Protein AF-A0A6S7GSB2-F1 (afdb_monomer)

Radius of gyration: 36.16 Å; Cα contacts (8 Å, |Δi|>4): 47; chains: 1; bounding box: 68×77×96 Å

Secondary structure (DSSP, 8-state):
-------PPPP---HHHHHHHHHHHHHHHHHHHHHHHHHHHHHHHHHHHHHHHHHHHS--HHHHHHHHHHS-HHHHHHHHHHHHHHHS-TTT----HHHHHHHHHHHHH-HHHHHHHHHHS-PPPHHHHHHHHTTS---SS--HHHHHHHHHHHHH-TT----------PPPPP---

Foldseek 3Di:
DDDDDDDDDDDDQDPVNVVVVVVVVVVVVVVVVVVVVVVVVVVVVVVVVVVVCCVVVDDDPVRVVVVVVVDDPLVVLQVVLQVVPVVDDLVPRDHDVSLLVVLLVQCVVPVVSSVVVCVVGVHHDPVVNVVVVVVDDPDPDDDVVVVVVVVVVCVVPVPPPDDDDDDDDDDDDDDDD

InterPro domains:
  IPR021896 THAP9-like, helix-turn-helix domain [PF12017] (53-132)
  IPR048365 Transposable element P transposase-like, RNase H domain, N-terminal [PF21787] (138-176)

Solvent-accessible surface area (backbone atoms only — not comparable to full-atom values): 11109 Å² total; per-residue (Å²): 140,83,85,81,79,79,79,78,76,86,80,84,75,54,73,67,60,50,54,54,49,50,52,52,50,53,53,49,52,53,53,51,52,52,51,51,51,52,51,52,52,51,52,49,54,51,47,53,52,50,50,53,47,52,71,69,66,55,65,52,72,68,56,46,50,53,52,56,71,74,48,52,72,68,59,49,52,53,50,52,46,42,62,60,31,68,78,35,57,87,88,72,49,73,76,57,69,71,56,50,50,51,51,42,52,41,38,71,77,31,60,65,60,36,54,54,51,44,74,79,41,82,58,81,53,73,69,54,47,50,56,58,60,65,68,59,87,81,67,93,79,82,62,66,70,56,55,52,52,50,52,54,50,40,74,74,38,88,85,63,79,81,83,85,88,84,86,84,88,81,92,72,86,86,74,88,127

pLDDT: mean 85.21, std 11.68, range [40.88, 96.31]

Structure (mmCIF, N/CA/C/O backbone):
data_AF-A0A6S7GSB2-F1
#
_entry.id   AF-A0A6S7GSB2-F1
#
loop_
_atom_site.group_PDB
_atom_site.id
_atom_site.type_symbol
_atom_site.label_atom_id
_atom_site.label_alt_id
_atom_site.label_comp_id
_atom_site.label_asym_id
_atom_site.label_entity_id
_atom_site.label_seq_id
_atom_site.pdbx_PDB_ins_code
_atom_site.Cartn_x
_atom_site.Cartn_y
_atom_site.Cartn_z
_atom_site.occupancy
_atom_site.B_iso_or_equiv
_atom_site.auth_seq_id
_atom_site.auth_comp_id
_atom_site.auth_asym_id
_atom_site.auth_atom_id
_atom_site.pdbx_PDB_model_num
ATOM 1 N N . MET A 1 1 ? -24.938 53.146 55.714 1.00 41.56 1 MET A N 1
ATOM 2 C CA . MET A 1 1 ? -25.819 52.305 54.876 1.00 41.56 1 MET A CA 1
ATOM 3 C C . MET A 1 1 ? -25.506 50.841 55.196 1.00 41.56 1 MET A C 1
ATOM 5 O O . MET A 1 1 ? -24.565 50.299 54.638 1.00 41.56 1 MET A O 1
ATOM 9 N N . MET A 1 2 ? -26.180 50.240 56.187 1.00 40.88 2 MET A N 1
ATOM 10 C CA . MET A 1 2 ? -25.959 48.834 56.571 1.00 40.88 2 MET A CA 1
ATOM 11 C C . MET A 1 2 ? -27.053 47.954 55.959 1.00 40.88 2 MET A C 1
ATOM 13 O O . MET A 1 2 ? -28.220 48.078 56.321 1.00 40.88 2 MET A O 1
ATOM 17 N N . LEU A 1 3 ? -26.671 47.069 55.039 1.00 46.53 3 LEU A N 1
ATOM 18 C CA . LEU A 1 3 ? -27.533 46.006 54.523 1.00 46.53 3 LEU A CA 1
ATOM 19 C C . LEU A 1 3 ? -27.697 44.932 55.606 1.00 46.53 3 LEU A C 1
ATOM 21 O O . LEU A 1 3 ? -26.753 44.205 55.915 1.00 46.53 3 LEU A O 1
ATOM 25 N N . GLN A 1 4 ? -28.891 44.827 56.191 1.00 49.38 4 GLN A N 1
ATOM 26 C CA . GLN A 1 4 ? -29.223 43.719 57.082 1.00 49.38 4 GLN A CA 1
ATOM 27 C C . GLN A 1 4 ? -29.428 42.437 56.267 1.00 49.38 4 GLN A C 1
ATOM 29 O O . GLN A 1 4 ? -30.433 42.262 55.581 1.00 49.38 4 GLN A O 1
ATOM 34 N N . PHE A 1 5 ? -28.473 41.515 56.368 1.00 51.88 5 PHE A N 1
ATOM 35 C CA . PHE A 1 5 ? -28.631 40.139 55.907 1.00 51.88 5 PHE A CA 1
ATOM 36 C C . PHE A 1 5 ? -29.625 39.405 56.818 1.00 51.88 5 PHE A C 1
ATOM 38 O O . PHE A 1 5 ? -29.303 39.056 57.955 1.00 51.88 5 PHE A O 1
ATOM 45 N N . GLN A 1 6 ? -30.833 39.128 56.322 1.00 53.75 6 GLN A N 1
ATOM 46 C CA . GLN A 1 6 ? -31.749 38.216 57.004 1.00 53.75 6 GLN A CA 1
ATOM 47 C C . GLN A 1 6 ? -31.254 36.771 56.862 1.00 53.75 6 GLN A C 1
ATOM 49 O O . GLN A 1 6 ? -31.420 36.130 55.823 1.00 53.75 6 GLN A O 1
ATOM 54 N N . LYS A 1 7 ? -30.663 36.228 57.932 1.00 58.69 7 LYS A N 1
ATOM 55 C CA . LYS A 1 7 ? -30.451 34.782 58.075 1.00 58.69 7 LYS A CA 1
ATOM 56 C C . LYS A 1 7 ? -31.822 34.099 58.153 1.00 58.69 7 LYS A C 1
ATOM 58 O O . LYS A 1 7 ? -32.496 34.173 59.180 1.00 58.69 7 LYS A O 1
ATOM 63 N N . LYS A 1 8 ? -32.238 33.422 57.076 1.00 57.44 8 LYS A N 1
ATOM 64 C CA . LYS A 1 8 ? -33.378 32.492 57.115 1.00 57.44 8 LYS A CA 1
ATOM 65 C C . LYS A 1 8 ? -33.107 31.438 58.195 1.00 57.44 8 LYS A C 1
ATOM 67 O O . LYS A 1 8 ? -32.074 30.771 58.153 1.00 57.44 8 LYS A O 1
ATOM 72 N N . ARG A 1 9 ? -34.014 31.307 59.171 1.00 54.78 9 ARG A N 1
ATOM 73 C CA . ARG A 1 9 ? -33.943 30.246 60.190 1.00 54.78 9 ARG A CA 1
ATOM 74 C C . ARG A 1 9 ? -34.097 28.877 59.508 1.00 54.78 9 ARG A C 1
ATOM 76 O O . ARG A 1 9 ? -34.889 28.778 58.566 1.00 54.78 9 ARG A O 1
ATOM 83 N N . PRO A 1 10 ? -33.370 27.836 59.947 1.00 59.62 10 PRO A N 1
ATOM 84 C CA . PRO A 1 10 ? -33.526 26.497 59.388 1.00 59.62 10 PRO A CA 1
ATOM 85 C C . PRO A 1 10 ? -34.963 26.001 59.608 1.00 59.62 10 PRO A C 1
ATOM 87 O O . PRO A 1 10 ? -35.511 26.126 60.701 1.00 59.62 10 PRO A O 1
ATOM 90 N N . ARG A 1 11 ? -35.584 25.484 58.541 1.00 60.62 11 ARG A N 1
ATOM 91 C CA . ARG A 1 11 ? -36.944 24.930 58.561 1.00 60.62 11 ARG A CA 1
ATOM 92 C C . ARG A 1 11 ? -36.931 23.614 59.351 1.00 60.62 11 ARG A C 1
ATOM 94 O O . ARG A 1 11 ? -36.144 22.726 59.036 1.00 60.62 11 ARG A O 1
ATOM 101 N N . CYS A 1 12 ? -37.789 23.495 60.363 1.00 60.72 12 CYS A N 1
ATOM 102 C CA . CYS A 1 12 ? -37.990 22.262 61.124 1.00 60.72 12 CYS A CA 1
ATOM 103 C C . CYS A 1 12 ? -38.716 21.250 60.224 1.00 60.72 12 CYS A C 1
ATOM 105 O O . CYS A 1 12 ? -39.847 21.508 59.821 1.00 60.72 12 CYS A O 1
ATOM 107 N N . VAL A 1 13 ? -38.063 20.143 59.878 1.00 62.47 13 VAL A N 1
ATOM 108 C CA . VAL A 1 13 ? -38.647 19.060 59.067 1.00 62.47 13 VAL A CA 1
ATOM 109 C C . VAL A 1 13 ? -39.521 18.184 59.977 1.00 62.47 13 VAL A C 1
ATOM 111 O O . VAL A 1 13 ? -39.077 17.828 61.073 1.00 62.47 13 VAL A O 1
ATOM 114 N N . SER A 1 14 ? -40.751 17.854 59.565 1.00 68.69 14 SER A N 1
ATOM 115 C CA . SER A 1 14 ? -41.655 16.988 60.351 1.00 68.69 14 SER A CA 1
ATOM 116 C C . SER A 1 14 ? -41.098 15.552 60.471 1.00 68.69 14 SER A C 1
ATOM 118 O O . SER A 1 14 ? -40.161 15.183 59.760 1.00 68.69 14 SER A O 1
ATOM 120 N N . SER A 1 15 ? -41.587 14.719 61.408 1.00 71.44 15 SER A N 1
ATOM 121 C CA . SER A 1 15 ? -41.169 13.297 61.459 1.00 71.44 15 SER A CA 1
ATOM 122 C C . SER A 1 15 ? -41.490 12.575 60.152 1.00 71.44 15 SER A C 1
ATOM 124 O O . SER A 1 15 ? -40.622 11.895 59.617 1.00 71.44 15 SER A O 1
ATOM 126 N N . ASP A 1 16 ? -42.665 12.841 59.586 1.00 76.31 16 ASP A N 1
ATOM 127 C CA . ASP A 1 16 ? -43.153 12.172 58.380 1.00 76.31 16 ASP A CA 1
ATOM 128 C C . ASP A 1 16 ? -42.318 12.532 57.139 1.00 76.31 16 ASP A C 1
ATOM 130 O O . ASP A 1 16 ? -41.982 11.659 56.341 1.00 76.31 16 ASP A O 1
ATOM 134 N N . GLU A 1 17 ? -41.879 13.793 57.007 1.00 80.06 17 GLU A N 1
ATOM 135 C CA . GLU A 1 17 ? -40.962 14.213 55.932 1.00 80.06 17 GLU A CA 1
ATOM 136 C C . GLU A 1 17 ? -39.575 13.553 56.061 1.00 80.06 17 GLU A C 1
ATOM 138 O O . GLU A 1 17 ? -38.917 13.275 55.053 1.00 80.06 17 GLU A O 1
ATOM 143 N N . ARG A 1 18 ? -39.112 13.280 57.291 1.00 79.75 18 ARG A N 1
ATOM 144 C CA . ARG A 1 18 ? -37.846 12.563 57.529 1.00 79.75 18 ARG A CA 1
ATOM 145 C C . ARG A 1 18 ? -37.965 11.085 57.169 1.00 79.75 18 ARG A C 1
ATOM 147 O O . ARG A 1 18 ? -37.049 10.555 56.540 1.00 79.75 18 ARG A O 1
ATOM 154 N N . ASP A 1 19 ? -39.085 10.452 57.501 1.00 85.00 19 ASP A N 1
ATOM 155 C CA . ASP A 1 19 ? -39.347 9.047 57.180 1.00 85.00 19 ASP A CA 1
ATOM 156 C C . ASP A 1 19 ? -39.554 8.831 55.671 1.00 85.00 19 ASP A C 1
ATOM 158 O O . ASP A 1 19 ? -39.029 7.867 55.098 1.00 85.00 19 ASP A O 1
ATOM 162 N N . GLU A 1 20 ? -40.210 9.774 54.983 1.00 89.38 20 GLU A N 1
ATOM 163 C CA . GLU A 1 20 ? -40.341 9.775 53.520 1.00 89.38 20 GLU A CA 1
ATOM 164 C C . GLU A 1 20 ? -38.981 9.975 52.822 1.00 89.38 20 GLU A C 1
ATOM 166 O O . GLU A 1 20 ? -38.652 9.310 51.833 1.00 89.38 20 GLU A O 1
ATOM 171 N N . LEU A 1 21 ? -38.135 10.869 53.345 1.00 90.75 21 LEU A N 1
ATOM 172 C CA . LEU A 1 21 ? -36.784 11.061 52.822 1.00 90.75 21 LEU A CA 1
ATOM 173 C C . LEU A 1 21 ? -35.915 9.816 53.041 1.00 90.75 21 LEU A C 1
ATOM 175 O O . LEU A 1 21 ? -35.188 9.398 52.135 1.00 90.75 21 LEU A O 1
ATOM 179 N N . HIS A 1 22 ? -36.005 9.198 54.219 1.00 90.94 22 HIS A N 1
ATOM 180 C CA . HIS A 1 22 ? -35.259 7.991 54.555 1.00 90.94 22 HIS A CA 1
ATOM 181 C C . HIS A 1 22 ? -35.660 6.812 53.656 1.00 90.94 22 HIS A C 1
ATOM 183 O O . HIS A 1 22 ? -34.792 6.126 53.109 1.00 90.94 22 HIS A O 1
ATOM 189 N N . THR A 1 23 ? -36.957 6.628 53.396 1.00 91.81 23 THR A N 1
ATOM 190 C CA . THR A 1 23 ? -37.444 5.617 52.442 1.00 91.81 23 THR A CA 1
ATOM 191 C C . THR A 1 23 ? -36.975 5.893 51.011 1.00 91.81 23 THR A C 1
ATOM 193 O O . THR A 1 23 ? -36.494 4.969 50.347 1.00 91.81 23 THR A O 1
ATOM 196 N N . LYS A 1 24 ? -36.999 7.149 50.539 1.00 93.75 24 LYS A N 1
ATOM 197 C CA . LYS A 1 24 ? -36.438 7.527 49.222 1.00 93.75 24 LYS A CA 1
ATOM 198 C C . LYS A 1 24 ? -34.938 7.229 49.118 1.00 93.75 24 LYS A C 1
ATOM 200 O O . LYS A 1 24 ? -34.479 6.715 48.094 1.00 93.75 24 LYS A O 1
ATOM 205 N N . LEU A 1 25 ? -34.165 7.510 50.167 1.00 93.44 25 LEU A N 1
ATOM 206 C CA . LEU A 1 25 ? -32.730 7.208 50.216 1.00 93.44 25 LEU A CA 1
ATOM 207 C C . LEU A 1 25 ? -32.470 5.696 50.192 1.00 93.44 25 LEU A C 1
ATOM 209 O O . LEU A 1 25 ? -31.636 5.236 49.410 1.00 93.44 25 LEU A O 1
ATOM 213 N N . GLN A 1 26 ? -33.226 4.908 50.961 1.00 94.00 26 GLN A N 1
ATOM 214 C CA . GLN A 1 26 ? -33.128 3.446 50.946 1.00 94.00 26 GLN A CA 1
ATOM 215 C C . GLN A 1 26 ? -33.460 2.854 49.569 1.00 94.00 26 GLN A C 1
ATOM 217 O O . GLN A 1 26 ? -32.737 1.983 49.075 1.00 94.00 26 GLN A O 1
ATOM 222 N N . GLN A 1 27 ? -34.507 3.350 48.902 1.00 94.50 27 GLN A N 1
ATOM 223 C CA . GLN A 1 27 ? -34.842 2.951 47.531 1.00 94.50 27 GLN A CA 1
ATOM 224 C C . GLN A 1 27 ? -33.710 3.291 46.551 1.00 94.50 27 GLN A C 1
ATOM 226 O O . GLN A 1 27 ? -33.359 2.478 45.686 1.00 94.50 27 GLN A O 1
ATOM 231 N N . LYS A 1 28 ? -33.087 4.466 46.702 1.00 95.31 28 LYS A N 1
ATOM 232 C CA . LYS A 1 28 ? -31.967 4.891 45.857 1.00 95.31 28 LYS A CA 1
ATOM 233 C C . LYS A 1 28 ? -30.738 4.003 46.046 1.00 95.31 28 LYS A C 1
ATOM 235 O O . LYS A 1 28 ? -30.158 3.574 45.049 1.00 95.31 28 LYS A O 1
ATOM 240 N N . ILE A 1 29 ? -30.389 3.665 47.289 1.00 96.12 29 ILE A N 1
ATOM 241 C CA . ILE A 1 29 ? -29.290 2.741 47.612 1.00 96.12 29 ILE A CA 1
ATOM 242 C C . ILE A 1 29 ? -29.533 1.377 46.961 1.00 96.12 29 ILE A C 1
ATOM 244 O O . ILE A 1 29 ? -28.659 0.882 46.249 1.00 96.12 29 ILE A O 1
ATOM 248 N N . ARG A 1 30 ? -30.739 0.812 47.114 1.00 95.81 30 ARG A N 1
ATOM 249 C CA . ARG A 1 30 ? -31.111 -0.466 46.480 1.00 95.81 30 ARG A CA 1
ATOM 250 C C . ARG A 1 30 ? -30.951 -0.418 44.962 1.00 95.81 30 ARG A C 1
ATOM 252 O O . ARG A 1 30 ? -30.349 -1.311 44.368 1.00 95.81 30 ARG A O 1
ATOM 259 N N . THR A 1 31 ? -31.437 0.651 44.335 1.00 95.50 31 THR A N 1
ATOM 260 C CA . THR A 1 31 ? -31.357 0.832 42.879 1.00 95.50 31 THR A CA 1
ATOM 261 C C . THR A 1 31 ? -29.905 0.920 42.403 1.00 95.50 31 THR A C 1
ATOM 263 O O . THR A 1 31 ? -29.538 0.308 41.399 1.00 95.50 31 THR A O 1
ATOM 266 N N . LEU A 1 32 ? -29.055 1.660 43.121 1.00 94.25 32 LEU A N 1
ATOM 267 C CA . LEU A 1 32 ? -27.634 1.798 42.796 1.00 94.25 32 LEU A CA 1
ATOM 268 C C . LEU A 1 32 ? -26.872 0.481 42.981 1.00 94.25 32 LEU A C 1
ATOM 270 O O . LEU A 1 32 ? -26.114 0.098 42.094 1.00 94.25 32 LEU A O 1
ATOM 274 N N . GLN A 1 33 ? -27.121 -0.253 44.067 1.00 95.25 33 GLN A N 1
ATOM 275 C CA . GLN A 1 33 ? -26.534 -1.578 44.295 1.00 95.25 33 GLN A CA 1
ATOM 276 C C . GLN A 1 33 ? -26.936 -2.572 43.200 1.00 95.25 33 GLN A C 1
ATOM 278 O O . GLN A 1 33 ? -26.099 -3.322 42.697 1.00 95.25 33 GLN A O 1
ATOM 283 N N . GLN A 1 34 ? -28.202 -2.548 42.775 1.00 95.50 34 GLN A N 1
ATOM 284 C CA . GLN A 1 34 ? -28.679 -3.407 41.695 1.00 95.50 34 GLN A CA 1
ATOM 285 C C . GLN A 1 34 ? -28.026 -3.055 40.354 1.00 95.50 34 GLN A C 1
ATOM 287 O O . GLN A 1 34 ? -27.636 -3.959 39.613 1.00 95.50 34 GLN A O 1
ATOM 292 N N . LYS A 1 35 ? -27.856 -1.760 40.051 1.00 95.38 35 LYS A N 1
ATOM 293 C CA . LYS A 1 35 ? -27.101 -1.306 38.874 1.00 95.38 35 LYS A CA 1
ATOM 294 C C . LYS A 1 35 ? -25.654 -1.790 38.929 1.00 95.38 35 LYS A C 1
ATOM 296 O O . LYS A 1 35 ? -25.192 -2.377 37.959 1.00 95.38 35 LYS A O 1
ATOM 301 N N . LEU A 1 36 ? -24.982 -1.625 40.068 1.00 95.81 36 LEU A N 1
ATOM 302 C CA . LEU A 1 36 ? -23.602 -2.070 40.268 1.00 95.81 36 LEU A CA 1
ATOM 303 C C . LEU A 1 36 ? -23.476 -3.582 40.032 1.00 95.81 36 LEU A C 1
ATOM 305 O O . LEU A 1 36 ? -22.629 -4.013 39.253 1.00 95.81 36 LEU A O 1
ATOM 309 N N . ARG A 1 37 ? -24.375 -4.386 40.614 1.00 94.62 37 ARG A N 1
ATOM 310 C CA . ARG A 1 37 ? -24.400 -5.841 40.407 1.00 94.62 37 ARG A CA 1
ATOM 311 C C . ARG A 1 37 ? -24.567 -6.202 38.932 1.00 94.62 37 ARG A C 1
ATOM 313 O O . ARG A 1 37 ? -23.795 -7.007 38.430 1.00 94.62 37 ARG A O 1
ATOM 320 N N . ARG A 1 38 ? -25.531 -5.593 38.231 1.00 93.56 38 ARG A N 1
ATOM 321 C CA . ARG A 1 38 ? -25.765 -5.843 36.796 1.00 93.56 38 ARG A CA 1
ATOM 322 C C . ARG A 1 38 ? -24.542 -5.493 35.950 1.00 93.56 38 ARG A C 1
ATOM 324 O O . ARG A 1 38 ? -24.168 -6.276 35.081 1.00 93.56 38 ARG A O 1
ATOM 331 N N . THR A 1 39 ? -23.904 -4.356 36.226 1.00 91.25 39 THR A N 1
ATOM 332 C CA . THR A 1 39 ? -22.672 -3.948 35.541 1.00 91.25 39 THR A CA 1
ATOM 333 C C . THR A 1 39 ? -21.540 -4.937 35.803 1.00 91.25 39 THR A C 1
ATOM 335 O O . THR A 1 39 ? -20.881 -5.352 34.856 1.00 91.25 39 THR A O 1
ATOM 338 N N . LYS A 1 40 ? -21.356 -5.379 37.055 1.00 92.88 40 LYS A N 1
ATOM 339 C CA . LYS A 1 40 ? -20.338 -6.374 37.421 1.00 92.88 40 LYS A CA 1
ATOM 340 C C . LYS A 1 40 ? -20.570 -7.710 36.715 1.00 92.88 40 LYS A C 1
ATOM 342 O O . LYS A 1 40 ? -19.632 -8.273 36.169 1.00 92.88 40 LYS A O 1
ATOM 347 N N . THR A 1 41 ? -21.813 -8.193 36.666 1.00 91.50 41 THR A N 1
ATOM 348 C CA . THR A 1 41 ? -22.147 -9.423 35.936 1.00 91.50 41 THR A CA 1
ATOM 349 C C . THR A 1 41 ? -21.843 -9.277 34.450 1.00 91.50 41 THR A C 1
ATOM 351 O O . THR A 1 41 ? -21.169 -10.136 33.904 1.00 91.50 41 THR A O 1
ATOM 354 N N . LYS A 1 42 ? -22.254 -8.171 33.811 1.00 92.62 42 LYS A N 1
ATOM 355 C CA . LYS A 1 42 ? -21.955 -7.921 32.393 1.00 92.62 42 LYS A CA 1
ATOM 356 C C . LYS A 1 42 ? -20.451 -7.863 32.121 1.00 92.62 42 LYS A C 1
ATOM 358 O O . LYS A 1 42 ? -20.007 -8.409 31.119 1.00 92.62 42 LYS A O 1
ATOM 363 N N . MET A 1 43 ? -19.686 -7.215 32.999 1.00 89.69 43 MET A N 1
ATOM 364 C CA . MET A 1 43 ? -18.228 -7.148 32.896 1.00 89.69 43 MET A CA 1
ATOM 365 C C . MET A 1 43 ? -17.609 -8.547 32.945 1.00 89.69 43 MET A C 1
ATOM 367 O O . MET A 1 43 ? -16.802 -8.866 32.082 1.00 89.69 43 MET A O 1
ATOM 371 N N . ASN A 1 44 ? -18.042 -9.387 33.890 1.00 92.25 44 ASN A N 1
ATOM 372 C CA . ASN A 1 44 ? -17.583 -10.771 33.983 1.00 92.25 44 ASN A CA 1
ATOM 373 C C . ASN A 1 44 ? -17.955 -11.565 32.727 1.00 92.25 44 ASN A C 1
ATOM 375 O O . ASN A 1 44 ? -17.083 -12.161 32.125 1.00 92.25 44 ASN A O 1
ATOM 379 N N . THR A 1 45 ? -19.202 -11.483 32.251 1.00 94.88 45 THR A N 1
ATOM 380 C CA . THR A 1 45 ? -19.613 -12.198 31.032 1.00 94.88 45 THR A CA 1
ATOM 381 C C . THR A 1 45 ? -18.816 -11.754 29.805 1.00 94.88 45 THR A C 1
ATOM 383 O O . THR A 1 45 ? -18.452 -12.577 28.975 1.00 94.88 45 THR A O 1
ATOM 386 N N . MET A 1 46 ? -18.529 -10.454 29.668 1.00 90.81 46 MET A N 1
ATOM 387 C CA . MET A 1 46 ? -17.673 -9.965 28.583 1.00 90.81 46 MET A CA 1
ATOM 388 C C . MET A 1 46 ? -16.235 -10.462 28.739 1.00 90.81 46 MET A C 1
ATOM 390 O O . MET A 1 46 ? -15.617 -10.806 27.739 1.00 90.81 46 MET A O 1
ATOM 394 N N . HIS A 1 47 ? -15.721 -10.530 29.967 1.00 92.38 47 HIS A N 1
ATOM 395 C CA . HIS A 1 47 ? -14.406 -11.094 30.248 1.00 92.38 47 HIS A CA 1
ATOM 396 C C . HIS A 1 47 ? -14.341 -12.586 29.892 1.00 92.38 47 HIS A C 1
ATOM 398 O O . HIS A 1 47 ? -13.433 -12.979 29.173 1.00 92.38 47 HIS A O 1
ATOM 404 N N . ASP A 1 48 ? -15.349 -13.374 30.276 1.00 89.69 48 ASP A N 1
ATOM 405 C CA . ASP A 1 48 ? -15.447 -14.806 29.968 1.00 89.69 48 ASP A CA 1
ATOM 406 C C . ASP A 1 48 ? -15.500 -15.052 28.450 1.00 89.69 48 ASP A C 1
ATOM 408 O O . ASP A 1 48 ? -14.863 -15.966 27.931 1.00 89.69 48 ASP A O 1
ATOM 412 N N . VAL A 1 49 ? -16.233 -14.208 27.710 1.00 85.19 49 VAL A N 1
ATOM 413 C CA . VAL A 1 49 ? -16.290 -14.276 26.241 1.00 85.19 49 VAL A CA 1
ATOM 414 C C . VAL A 1 49 ? -14.943 -13.920 25.615 1.00 85.19 49 VAL A C 1
ATOM 416 O O . VAL A 1 49 ? -14.520 -14.597 24.683 1.00 85.19 49 VAL A O 1
ATOM 419 N N . ILE A 1 50 ? -14.263 -12.879 26.107 1.00 84.00 50 ILE A N 1
ATOM 420 C CA . ILE A 1 50 ? -12.927 -12.504 25.621 1.00 84.00 50 ILE A CA 1
ATOM 421 C C . ILE A 1 50 ? -11.939 -13.642 25.881 1.00 84.00 50 ILE A C 1
ATOM 423 O O . ILE A 1 50 ? -11.256 -14.053 24.952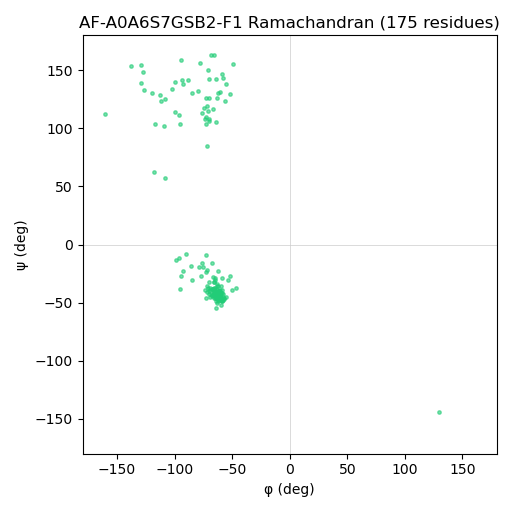 1.00 84.00 50 ILE A O 1
ATOM 427 N N . GLN A 1 51 ? -11.932 -14.202 27.091 1.00 86.38 51 GLN A N 1
ATOM 428 C CA . GLN A 1 51 ? -11.064 -15.315 27.459 1.00 86.38 51 GLN A CA 1
ATOM 429 C C . GLN A 1 51 ? -11.321 -16.545 26.578 1.00 86.38 51 GLN A C 1
ATOM 431 O O . GLN A 1 51 ? -10.383 -17.123 26.037 1.00 86.38 51 GLN A O 1
ATOM 436 N N . PHE A 1 52 ? -12.586 -16.912 26.359 1.00 82.75 52 PHE A N 1
ATOM 437 C CA . PHE A 1 52 ? -12.940 -18.021 25.472 1.00 82.75 52 PHE A CA 1
ATOM 438 C C . PHE A 1 52 ? -12.450 -17.798 24.034 1.00 82.75 52 PHE A C 1
ATOM 440 O O . PHE A 1 52 ? -11.970 -18.727 23.385 1.00 82.75 52 PHE A O 1
ATOM 447 N N . LEU A 1 53 ? -12.579 -16.572 23.518 1.00 77.88 53 LEU A N 1
ATOM 448 C CA . LEU A 1 53 ? -12.098 -16.229 22.182 1.00 77.88 53 LEU A CA 1
ATOM 449 C C . LEU A 1 53 ? -10.571 -16.256 22.113 1.00 77.88 53 LEU A C 1
ATOM 451 O O . LEU A 1 53 ? -10.041 -16.794 21.149 1.00 77.88 53 LEU A O 1
ATOM 455 N N . GLU A 1 54 ? -9.869 -15.735 23.119 1.00 74.38 54 GLU A N 1
ATOM 456 C CA . GLU A 1 54 ? -8.406 -15.803 23.208 1.00 74.38 54 GLU A CA 1
ATOM 457 C C . GLU A 1 54 ? -7.924 -17.261 23.235 1.00 74.38 54 GLU A C 1
ATOM 459 O O . GLU A 1 54 ? -7.063 -17.637 22.448 1.00 74.38 54 GLU A O 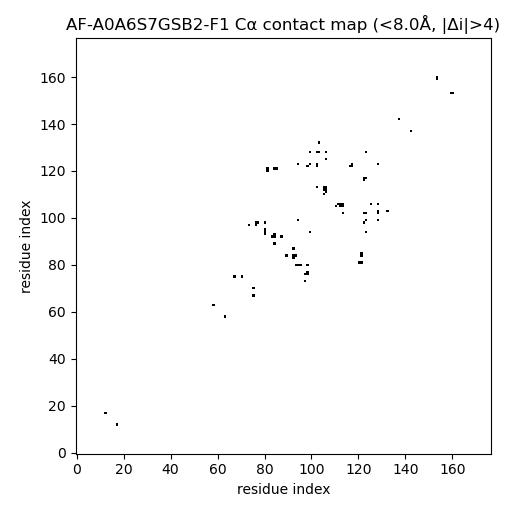1
ATOM 464 N N . GLU A 1 55 ? -8.544 -18.126 24.037 1.00 77.56 55 GLU A N 1
ATOM 465 C CA . GLU A 1 55 ? -8.200 -19.553 24.104 1.00 77.56 55 GLU A CA 1
ATOM 466 C C . GLU A 1 55 ? -8.476 -20.311 22.791 1.00 77.56 55 GLU A C 1
ATOM 468 O O . GLU A 1 55 ? -7.794 -21.289 22.486 1.00 77.56 55 GLU A O 1
ATOM 473 N N . LYS A 1 56 ? -9.478 -19.888 22.006 1.00 72.88 56 LYS A N 1
ATOM 474 C CA . LYS A 1 56 ? -9.891 -20.563 20.761 1.00 72.88 56 LYS A CA 1
ATOM 475 C C . LYS A 1 56 ? -9.263 -20.002 19.484 1.00 72.88 56 LYS A C 1
ATOM 477 O O . LYS A 1 56 ? -9.177 -20.743 18.508 1.00 72.88 56 LYS A O 1
ATOM 482 N N . LEU A 1 57 ? -8.883 -18.724 19.454 1.00 66.12 57 LEU A N 1
ATOM 483 C CA . LEU A 1 57 ? -8.290 -18.062 18.282 1.00 66.12 57 LEU A CA 1
ATOM 484 C C . LEU A 1 57 ? -6.764 -17.968 18.327 1.00 66.12 57 LEU A C 1
ATOM 486 O O . LEU A 1 57 ? -6.163 -17.644 17.301 1.00 66.12 57 LEU A O 1
ATOM 490 N N . VAL A 1 58 ? -6.124 -18.222 19.470 1.00 65.44 58 VAL A N 1
ATOM 491 C CA . VAL A 1 58 ? -4.663 -18.304 19.517 1.00 65.44 58 VAL A CA 1
ATOM 492 C C . VAL A 1 58 ? -4.238 -19.573 18.785 1.00 65.44 58 VAL A C 1
ATOM 494 O O . VAL A 1 58 ? -4.399 -20.685 19.282 1.00 65.44 58 VAL A O 1
ATOM 497 N N . LEU A 1 59 ? -3.686 -19.390 17.583 1.00 64.38 59 LEU A N 1
ATOM 498 C CA . LEU A 1 59 ? -2.892 -20.420 16.923 1.00 64.38 59 LEU A CA 1
ATOM 499 C C . LEU A 1 59 ? -1.821 -20.877 17.911 1.00 64.38 59 LEU A C 1
ATOM 501 O O . LEU A 1 59 ? -1.116 -20.049 18.496 1.00 64.38 59 LEU A O 1
ATOM 505 N N . ASN A 1 60 ? -1.695 -22.188 18.103 1.00 68.50 60 ASN A N 1
ATOM 506 C CA . ASN A 1 60 ? -0.623 -22.735 18.926 1.00 68.50 60 ASN A CA 1
ATOM 507 C C . ASN A 1 60 ? 0.715 -22.216 18.352 1.00 68.50 60 ASN A C 1
ATOM 509 O O . ASN A 1 60 ? 0.847 -22.197 17.126 1.00 68.50 60 ASN A O 1
ATOM 513 N N . PRO A 1 61 ? 1.718 -21.798 19.151 1.00 67.44 61 PRO A N 1
ATOM 514 C CA . PRO A 1 61 ? 2.974 -21.250 18.624 1.00 67.44 61 PRO A CA 1
ATOM 515 C C . PRO A 1 61 ? 3.584 -22.076 17.478 1.00 67.44 61 PRO A C 1
ATOM 517 O O . PRO A 1 61 ? 4.022 -21.526 16.471 1.00 67.44 61 PRO A O 1
ATOM 520 N N . LYS A 1 62 ? 3.484 -23.407 17.566 1.00 71.12 62 LYS A N 1
ATOM 521 C CA . LYS A 1 62 ? 3.923 -24.342 16.517 1.00 71.12 62 LYS A CA 1
ATOM 522 C C . LYS A 1 62 ? 3.110 -24.251 15.220 1.00 71.12 62 LYS A C 1
ATOM 524 O O . LYS A 1 62 ? 3.671 -24.365 14.138 1.00 71.12 62 LYS A O 1
ATOM 529 N N . GLU A 1 63 ? 1.800 -24.050 15.315 1.00 70.69 63 GLU A N 1
ATOM 530 C CA . GLU A 1 63 ? 0.909 -23.870 14.162 1.00 70.69 63 GLU A CA 1
ATOM 531 C C . GLU A 1 63 ? 1.145 -22.512 13.499 1.00 70.69 63 GLU A C 1
ATOM 533 O O . GLU A 1 63 ? 1.142 -22.421 12.273 1.00 70.69 63 GLU A O 1
ATOM 538 N N . SER A 1 64 ? 1.418 -21.468 14.292 1.00 71.62 64 SER A N 1
ATOM 539 C CA . SER A 1 64 ? 1.801 -20.161 13.751 1.00 71.62 64 SER A CA 1
ATOM 540 C C . SER A 1 64 ? 3.147 -20.205 13.030 1.00 71.62 64 SER A C 1
ATOM 542 O O . SER A 1 64 ? 3.277 -19.633 11.954 1.00 71.62 64 SER A O 1
ATOM 544 N N . GLU A 1 65 ? 4.127 -20.935 13.560 1.00 75.88 65 GLU A N 1
ATOM 545 C CA . GLU A 1 65 ? 5.440 -21.097 12.932 1.00 75.88 65 GLU A CA 1
ATOM 546 C C . GLU A 1 65 ? 5.354 -21.941 11.650 1.00 75.88 65 GLU A C 1
ATOM 548 O O . GLU A 1 65 ? 5.936 -21.587 10.623 1.00 75.88 65 GLU A O 1
ATOM 553 N N . ALA A 1 66 ? 4.530 -22.995 11.655 1.00 77.00 66 ALA A N 1
ATOM 554 C CA . ALA A 1 66 ? 4.211 -23.757 10.451 1.00 77.00 66 ALA A CA 1
ATOM 555 C C . ALA A 1 66 ? 3.545 -22.873 9.380 1.00 77.00 66 ALA A C 1
ATOM 557 O O . ALA A 1 66 ? 3.955 -22.898 8.226 1.00 77.00 66 ALA A O 1
ATOM 558 N N . LEU A 1 67 ? 2.584 -22.022 9.749 1.00 78.94 67 LEU A N 1
ATOM 559 C CA . LEU A 1 67 ? 1.970 -21.071 8.816 1.00 78.94 67 LEU A CA 1
ATOM 560 C C . LEU A 1 67 ? 2.979 -20.059 8.265 1.00 78.94 67 LEU A C 1
ATOM 562 O O . LEU A 1 67 ? 3.043 -19.853 7.056 1.00 78.94 67 LEU A O 1
ATOM 566 N N . LEU A 1 68 ? 3.800 -19.455 9.123 1.00 78.19 68 LEU A N 1
ATOM 567 C CA . LEU A 1 68 ? 4.804 -18.481 8.694 1.00 78.19 68 LEU A CA 1
ATOM 568 C C . LEU A 1 68 ? 5.850 -19.106 7.764 1.00 78.19 68 LEU A C 1
ATOM 570 O O . LEU A 1 68 ? 6.257 -18.459 6.806 1.00 78.19 68 LEU A O 1
ATOM 574 N N . SER A 1 69 ? 6.230 -20.367 7.993 1.00 81.75 69 SER A N 1
ATOM 575 C CA . SER A 1 69 ? 7.164 -21.091 7.116 1.00 81.75 69 SER A CA 1
ATOM 576 C C . SER A 1 69 ? 6.570 -21.483 5.758 1.00 81.75 69 SER A C 1
ATOM 578 O O . SER A 1 69 ? 7.323 -21.681 4.808 1.00 81.75 69 SER A O 1
ATOM 580 N N . THR A 1 70 ? 5.239 -21.559 5.629 1.00 86.19 70 THR A N 1
ATOM 581 C CA . THR A 1 70 ? 4.578 -21.788 4.328 1.00 86.19 70 THR A CA 1
ATOM 582 C C . THR A 1 70 ? 4.495 -20.537 3.457 1.00 86.19 70 THR A C 1
ATOM 584 O O . THR A 1 70 ? 4.284 -20.647 2.250 1.00 86.19 70 THR A O 1
ATOM 587 N N . LEU A 1 71 ? 4.628 -19.353 4.055 1.00 85.88 71 LEU A N 1
ATOM 588 C CA . LEU A 1 71 ? 4.474 -18.084 3.362 1.00 85.88 71 LEU A CA 1
ATOM 589 C C . LEU A 1 71 ? 5.821 -17.574 2.860 1.00 85.88 71 LEU A C 1
ATOM 591 O O . LEU A 1 71 ? 6.828 -17.584 3.564 1.00 85.88 71 LEU A O 1
ATOM 595 N N . ASN A 1 72 ? 5.821 -17.044 1.642 1.00 86.19 72 ASN A N 1
ATOM 596 C CA . ASN A 1 72 ? 7.023 -16.448 1.072 1.00 86.19 72 ASN A CA 1
ATOM 597 C C . ASN A 1 72 ? 7.253 -15.047 1.665 1.00 86.19 72 ASN A C 1
ATOM 599 O O . ASN A 1 72 ? 6.303 -14.358 2.044 1.00 86.19 72 ASN A O 1
ATOM 603 N N . ASN A 1 73 ? 8.503 -14.571 1.654 1.00 85.88 73 ASN A N 1
ATOM 604 C CA . ASN A 1 73 ? 8.884 -13.267 2.222 1.00 85.88 73 ASN A CA 1
ATOM 605 C C . ASN A 1 73 ? 8.007 -12.102 1.742 1.00 85.88 73 ASN A C 1
ATOM 607 O O . ASN A 1 73 ? 7.636 -11.240 2.532 1.00 85.88 73 ASN A O 1
ATOM 611 N N . THR A 1 74 ? 7.625 -12.085 0.463 1.00 84.94 74 THR A N 1
ATOM 612 C CA . THR A 1 74 ? 6.741 -11.047 -0.081 1.00 84.94 74 THR A CA 1
ATOM 613 C C . THR A 1 74 ? 5.372 -11.068 0.591 1.00 84.94 74 THR A C 1
ATOM 615 O O . THR A 1 74 ? 4.902 -10.038 1.061 1.00 84.94 74 THR A O 1
ATOM 618 N N . GLN A 1 75 ? 4.749 -12.241 0.706 1.00 88.12 75 GLN A N 1
ATOM 619 C CA . GLN A 1 75 ? 3.450 -12.414 1.359 1.00 88.12 75 GLN A CA 1
ATOM 620 C C . GLN A 1 75 ? 3.512 -11.984 2.828 1.00 88.12 75 GLN A C 1
ATOM 622 O O . GLN A 1 75 ? 2.617 -11.283 3.298 1.00 88.12 75 GLN A O 1
ATOM 627 N N . LEU A 1 76 ? 4.600 -12.324 3.526 1.00 88.00 76 LEU A N 1
ATOM 628 C CA . LEU A 1 76 ? 4.842 -11.884 4.899 1.00 88.00 76 LEU A CA 1
ATOM 629 C C . LEU A 1 76 ? 4.920 -10.355 5.005 1.00 88.00 76 LEU A C 1
ATOM 631 O O . LEU A 1 76 ? 4.252 -9.772 5.856 1.00 88.00 76 LEU A O 1
ATOM 635 N N . ILE A 1 77 ? 5.650 -9.686 4.105 1.00 88.75 77 ILE A N 1
ATOM 636 C CA . ILE A 1 77 ? 5.727 -8.215 4.063 1.00 88.75 77 ILE A CA 1
ATOM 637 C C . ILE A 1 77 ? 4.333 -7.597 3.896 1.00 88.75 77 ILE A C 1
ATOM 639 O O . ILE A 1 77 ? 4.006 -6.632 4.591 1.00 88.75 77 ILE A O 1
ATOM 643 N N . PHE A 1 78 ? 3.484 -8.156 3.026 1.00 89.81 78 PHE A N 1
ATOM 644 C CA . PHE A 1 78 ? 2.100 -7.695 2.872 1.00 89.81 78 PHE A CA 1
ATOM 645 C C . PHE A 1 78 ? 1.284 -7.861 4.154 1.00 89.81 78 PHE A C 1
ATOM 647 O O . PHE A 1 78 ? 0.574 -6.931 4.540 1.00 89.81 78 PHE A O 1
ATOM 654 N N . LEU A 1 79 ? 1.398 -9.006 4.827 1.00 88.69 79 LEU A N 1
ATOM 655 C CA . LEU A 1 79 ? 0.670 -9.278 6.066 1.00 88.69 79 LEU A CA 1
ATOM 656 C C . LEU A 1 79 ? 1.106 -8.357 7.207 1.00 88.69 79 LEU A C 1
ATOM 658 O O . LEU A 1 79 ? 0.248 -7.771 7.868 1.00 88.69 79 LEU A O 1
ATOM 662 N N . TYR A 1 80 ? 2.412 -8.163 7.403 1.00 88.62 80 TYR A N 1
ATOM 663 C CA . TYR A 1 80 ? 2.919 -7.245 8.423 1.00 88.62 80 TYR A CA 1
ATOM 664 C C . TYR A 1 80 ? 2.482 -5.802 8.145 1.00 88.62 80 TYR A C 1
ATOM 666 O O . TYR A 1 80 ? 1.923 -5.144 9.022 1.00 88.62 80 TYR A O 1
ATOM 674 N N . ASN A 1 81 ? 2.602 -5.337 6.895 1.00 89.69 81 ASN A N 1
ATOM 675 C CA . ASN A 1 81 ? 2.106 -4.012 6.513 1.00 89.69 81 ASN A CA 1
ATOM 676 C C . ASN A 1 81 ? 0.596 -3.866 6.757 1.00 89.69 81 ASN A C 1
ATOM 678 O O . ASN A 1 81 ? 0.140 -2.797 7.169 1.00 89.69 81 ASN A O 1
ATOM 682 N N . PHE A 1 82 ? -0.189 -4.911 6.494 1.00 89.44 82 PHE A N 1
ATOM 683 C CA . PHE A 1 82 ? -1.628 -4.926 6.744 1.00 89.44 82 PHE A CA 1
ATOM 684 C C . PHE A 1 82 ? -1.926 -4.784 8.241 1.00 89.44 82 PHE A C 1
ATOM 686 O O . PHE A 1 82 ? -2.691 -3.902 8.642 1.00 89.44 82 PHE A O 1
ATOM 693 N N . GLN A 1 83 ? -1.268 -5.601 9.064 1.00 87.19 83 GLN A N 1
ATOM 694 C CA . GLN A 1 83 ? -1.417 -5.620 10.516 1.00 87.19 83 GLN A CA 1
ATOM 695 C C . GLN A 1 83 ? -1.099 -4.260 11.155 1.00 87.19 83 GLN A C 1
ATOM 697 O O . GLN A 1 83 ? -1.878 -3.772 11.982 1.00 87.19 83 GLN A O 1
ATOM 702 N N . ASP A 1 84 ? -0.002 -3.625 10.744 1.00 88.44 84 ASP A N 1
ATOM 703 C CA . ASP A 1 84 ? 0.457 -2.357 11.319 1.00 88.44 84 ASP A CA 1
ATOM 704 C C . ASP A 1 84 ? -0.414 -1.169 10.886 1.00 88.44 84 ASP A C 1
ATOM 706 O O . ASP A 1 84 ? -0.752 -0.277 11.677 1.00 88.44 84 ASP A O 1
ATOM 710 N N . ASN A 1 85 ? -0.835 -1.155 9.618 1.00 90.19 85 ASN A N 1
ATOM 711 C CA . ASN A 1 85 ? -1.567 -0.027 9.051 1.00 90.19 85 ASN A CA 1
ATOM 712 C C . ASN A 1 85 ? -3.081 -0.076 9.295 1.00 90.19 85 ASN A C 1
ATOM 714 O O . ASN A 1 85 ? -3.730 0.972 9.202 1.00 90.19 85 ASN A O 1
ATOM 718 N N . ILE A 1 86 ? -3.654 -1.238 9.632 1.00 88.00 86 ILE A N 1
ATOM 719 C CA . ILE A 1 86 ? -5.059 -1.330 10.069 1.00 88.00 86 ILE A CA 1
ATOM 720 C C . ILE A 1 86 ? -5.284 -0.559 11.361 1.00 88.00 86 ILE A C 1
ATOM 722 O O . ILE A 1 86 ? -6.266 0.173 11.477 1.00 88.00 86 ILE A O 1
ATOM 726 N N . LYS A 1 87 ? -4.379 -0.722 12.329 1.00 85.12 87 LYS A N 1
ATOM 727 C CA . LYS A 1 87 ? -4.504 -0.111 13.660 1.00 85.12 87 LYS A CA 1
ATOM 728 C C . LYS A 1 87 ? -4.197 1.388 13.635 1.00 85.12 87 LYS A C 1
ATOM 730 O O . LYS A 1 87 ? -4.591 2.120 14.539 1.00 85.12 87 LYS A O 1
ATOM 735 N N . SER A 1 88 ? -3.503 1.839 12.593 1.00 87.44 88 SER A N 1
ATOM 736 C CA . SER A 1 88 ? -3.000 3.202 12.456 1.00 87.44 88 SER A CA 1
ATOM 737 C C . SER A 1 88 ? -3.960 4.108 11.680 1.00 87.44 88 SER A C 1
ATOM 739 O O . SER A 1 88 ? -4.532 3.731 10.650 1.00 87.44 88 SER A O 1
ATOM 741 N N . ALA A 1 89 ? -4.074 5.362 12.128 1.00 87.44 89 ALA A N 1
ATOM 742 C CA . ALA A 1 89 ? -4.799 6.400 11.399 1.00 87.44 89 ALA A CA 1
ATOM 743 C C . ALA A 1 89 ? -4.202 6.607 9.989 1.00 87.44 89 ALA A C 1
ATOM 745 O O . ALA A 1 89 ? -2.981 6.517 9.836 1.00 87.44 89 ALA A O 1
ATOM 746 N N . PRO A 1 90 ? -5.003 6.952 8.957 1.00 83.94 90 PRO A N 1
ATOM 747 C CA . PRO A 1 90 ? -4.522 7.053 7.574 1.00 83.94 90 PRO A CA 1
ATOM 748 C C . PRO A 1 90 ? -3.303 7.964 7.358 1.00 83.94 90 PRO A C 1
ATOM 750 O O . PRO A 1 90 ? -2.505 7.695 6.464 1.00 83.94 90 PRO A O 1
ATOM 753 N N . SER A 1 91 ? -3.148 9.019 8.163 1.00 84.69 91 SER A N 1
ATOM 754 C CA . SER A 1 91 ? -2.012 9.953 8.119 1.00 84.69 91 SER A CA 1
ATOM 755 C C . SER A 1 91 ? -0.729 9.403 8.754 1.00 84.69 91 SER A C 1
ATOM 757 O O . SER A 1 91 ? 0.371 9.803 8.372 1.00 84.69 91 SER A O 1
ATOM 759 N N . ALA A 1 92 ? -0.858 8.483 9.711 1.00 88.31 92 ALA A N 1
ATOM 760 C CA . ALA A 1 92 ? 0.255 7.886 10.443 1.00 88.31 92 ALA A CA 1
ATOM 761 C C . ALA A 1 92 ? 0.794 6.611 9.778 1.00 88.31 92 ALA A C 1
ATOM 763 O O . ALA A 1 92 ? 1.837 6.109 10.185 1.00 88.31 92 ALA A O 1
ATOM 764 N N . ARG A 1 93 ? 0.110 6.104 8.745 1.00 91.06 93 ARG A N 1
ATOM 765 C CA . ARG A 1 93 ? 0.507 4.885 8.033 1.00 91.06 93 ARG A CA 1
ATOM 766 C C . ARG A 1 93 ? 1.912 4.995 7.445 1.00 91.06 93 ARG A C 1
ATOM 768 O O . ARG A 1 93 ? 2.336 6.057 6.968 1.00 91.06 93 ARG A O 1
ATOM 775 N N . ARG A 1 94 ? 2.630 3.877 7.483 1.00 90.44 94 ARG A N 1
ATOM 776 C CA . ARG A 1 94 ? 3.983 3.717 6.947 1.00 90.44 94 ARG A CA 1
ATOM 777 C C . ARG A 1 94 ? 3.992 2.487 6.055 1.00 90.44 94 ARG A C 1
ATOM 779 O O . ARG A 1 94 ? 3.348 1.493 6.363 1.00 90.44 94 ARG A O 1
ATOM 786 N N . TYR A 1 95 ? 4.682 2.600 4.930 1.00 91.50 95 TYR A N 1
ATOM 787 C CA . TYR A 1 95 ? 4.725 1.562 3.908 1.00 91.50 95 TYR A CA 1
ATOM 788 C C . TYR A 1 95 ? 6.183 1.235 3.622 1.00 91.50 95 TYR A C 1
ATOM 790 O O . TYR A 1 95 ? 6.980 2.164 3.443 1.00 91.50 95 TYR A O 1
ATOM 798 N N . SER A 1 96 ? 6.509 -0.057 3.587 1.00 92.00 96 SER A N 1
ATOM 799 C CA . SER A 1 96 ? 7.807 -0.535 3.108 1.00 92.00 96 SER A CA 1
ATOM 800 C C . SER A 1 96 ? 7.947 -0.298 1.602 1.00 92.00 96 SER A C 1
ATOM 802 O O . SER A 1 96 ? 6.955 -0.035 0.913 1.00 92.00 96 SER A O 1
ATOM 804 N N . ASP A 1 97 ? 9.172 -0.348 1.086 1.00 91.25 97 ASP A N 1
ATOM 805 C CA . ASP A 1 97 ? 9.433 -0.032 -0.320 1.00 91.25 97 ASP A CA 1
ATOM 806 C C . ASP A 1 97 ? 8.786 -1.046 -1.271 1.00 91.25 97 ASP A C 1
ATOM 808 O O . ASP A 1 97 ? 8.243 -0.643 -2.297 1.00 91.25 97 ASP A O 1
ATOM 812 N N . GLU A 1 98 ? 8.671 -2.313 -0.870 1.00 92.50 98 GLU A N 1
ATOM 813 C CA . GLU A 1 98 ? 7.981 -3.354 -1.640 1.00 92.50 98 GLU A CA 1
ATOM 814 C C . GLU A 1 98 ? 6.488 -3.037 -1.812 1.00 92.50 98 GLU A C 1
ATOM 816 O O . GLU A 1 98 ? 5.906 -3.241 -2.878 1.00 92.50 98 GLU A O 1
ATOM 821 N N . ILE A 1 99 ? 5.847 -2.479 -0.776 1.00 92.81 99 ILE A N 1
ATOM 822 C CA . ILE A 1 99 ? 4.443 -2.056 -0.858 1.00 92.81 99 ILE A CA 1
ATOM 823 C C . ILE A 1 99 ? 4.296 -0.809 -1.720 1.00 92.81 99 ILE A C 1
ATOM 825 O O . ILE A 1 99 ? 3.294 -0.672 -2.426 1.00 92.81 99 ILE A O 1
ATOM 829 N N . LYS A 1 100 ? 5.262 0.115 -1.668 1.00 92.88 100 LYS A N 1
ATOM 830 C CA . LYS A 1 100 ? 5.250 1.299 -2.535 1.00 92.88 100 LYS A CA 1
ATOM 831 C C . LYS A 1 100 ? 5.379 0.892 -3.996 1.00 92.88 100 LYS A C 1
ATOM 833 O O . LYS A 1 100 ? 4.601 1.384 -4.808 1.00 92.88 100 LYS A O 1
ATOM 838 N N . GLU A 1 101 ? 6.303 -0.012 -4.305 1.00 92.81 101 GLU A N 1
ATOM 839 C CA . GLU A 1 101 ? 6.503 -0.553 -5.646 1.00 92.81 101 GLU A CA 1
ATOM 840 C C . GLU A 1 101 ? 5.230 -1.246 -6.137 1.00 92.81 101 GLU A C 1
ATOM 842 O O . GLU A 1 101 ? 4.666 -0.837 -7.149 1.00 92.81 101 GLU A O 1
ATOM 847 N N . PHE A 1 102 ? 4.671 -2.174 -5.353 1.00 93.94 102 PHE A N 1
ATOM 848 C CA . PHE A 1 102 ? 3.400 -2.820 -5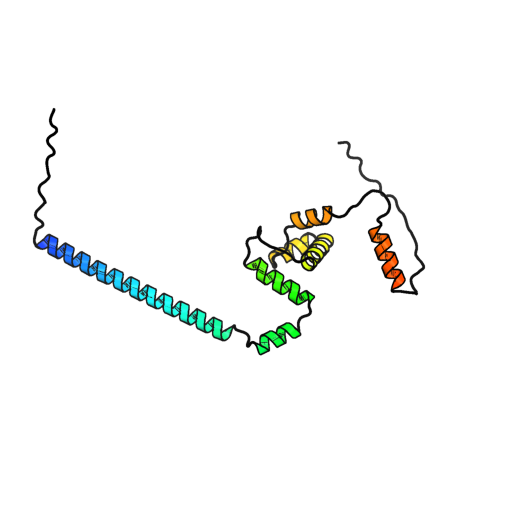.685 1.00 93.94 102 PHE A CA 1
ATOM 849 C C . PHE A 1 102 ? 2.262 -1.816 -5.921 1.00 93.94 102 PHE A C 1
ATOM 851 O O . PHE A 1 102 ? 1.500 -1.940 -6.882 1.00 93.94 102 PHE A O 1
ATOM 858 N N . ALA A 1 103 ? 2.136 -0.808 -5.054 1.00 94.38 103 ALA A N 1
ATOM 859 C CA . ALA A 1 103 ? 1.108 0.216 -5.172 1.00 94.38 103 ALA A CA 1
ATOM 860 C C . ALA A 1 103 ? 1.271 1.049 -6.452 1.00 94.38 103 ALA A C 1
ATOM 862 O O . ALA A 1 103 ? 0.273 1.346 -7.112 1.00 94.38 103 ALA A O 1
ATOM 863 N N . LEU A 1 104 ? 2.507 1.412 -6.810 1.00 93.94 104 LEU A N 1
ATOM 864 C CA . LEU A 1 104 ? 2.827 2.124 -8.047 1.00 93.94 104 LEU A CA 1
ATOM 865 C C . LEU A 1 104 ? 2.496 1.274 -9.272 1.00 93.94 104 LEU A C 1
ATOM 867 O O . LEU A 1 104 ? 1.780 1.743 -10.154 1.00 93.94 104 LEU A O 1
ATOM 871 N N . THR A 1 105 ? 2.936 0.018 -9.291 1.00 94.62 105 THR A N 1
ATOM 872 C CA . THR A 1 105 ? 2.684 -0.926 -10.383 1.00 94.62 105 THR A CA 1
ATOM 873 C C . THR A 1 105 ? 1.190 -1.158 -10.589 1.00 94.62 105 THR A C 1
ATOM 875 O O . THR A 1 105 ? 0.688 -1.043 -11.706 1.00 94.62 105 THR A O 1
ATOM 878 N N . LEU A 1 106 ? 0.438 -1.421 -9.516 1.00 95.50 106 LEU A N 1
ATOM 879 C CA . LEU A 1 106 ? -1.006 -1.638 -9.604 1.00 95.50 106 LEU A CA 1
ATOM 880 C C . LEU A 1 106 ? -1.747 -0.379 -10.078 1.00 95.50 106 LEU A C 1
ATOM 882 O O . LEU A 1 106 ? -2.666 -0.473 -10.891 1.00 95.50 106 LEU A O 1
ATOM 886 N N . TYR A 1 107 ? -1.348 0.798 -9.585 1.00 95.50 107 TYR A N 1
ATOM 887 C CA . TYR A 1 107 ? -1.930 2.071 -10.009 1.00 95.50 107 TYR A CA 1
ATOM 888 C C . TYR A 1 107 ? -1.641 2.376 -11.485 1.00 95.50 107 TYR A C 1
ATOM 890 O O . TYR A 1 107 ? -2.535 2.857 -12.182 1.00 95.50 107 TYR A O 1
ATOM 898 N N . PHE A 1 108 ? -0.429 2.064 -11.954 1.00 93.12 108 PHE A N 1
ATOM 899 C CA . PHE A 1 108 ? -0.018 2.194 -13.351 1.00 93.12 108 PHE A CA 1
ATOM 900 C C . PHE A 1 108 ? -0.835 1.283 -14.274 1.00 93.12 108 PHE A C 1
ATOM 902 O O . PHE A 1 108 ? -1.329 1.748 -15.298 1.00 93.12 108 PHE A O 1
ATOM 909 N N . TYR A 1 109 ? -1.049 0.019 -13.891 1.00 95.50 109 TYR A N 1
ATOM 910 C CA . TYR A 1 109 ? -1.854 -0.909 -14.689 1.00 95.50 109 TYR A CA 1
ATOM 911 C C . TYR A 1 109 ? -3.338 -0.535 -14.733 1.00 95.50 109 TYR A C 1
ATOM 913 O O . TYR A 1 109 ? -3.965 -0.610 -15.787 1.00 95.50 109 TYR A O 1
ATOM 921 N N . SER A 1 110 ? -3.933 -0.170 -13.593 1.00 96.19 110 SER A N 1
ATOM 922 C CA . SER A 1 110 ? -5.336 0.243 -13.549 1.00 96.19 110 SER A CA 1
ATOM 923 C C . SER A 1 110 ? -5.664 1.045 -12.285 1.00 96.19 110 SER A C 1
ATOM 925 O O . SER A 1 110 ? -5.764 0.480 -11.188 1.00 96.19 110 SER A O 1
ATOM 927 N N . PRO A 1 111 ? -5.975 2.349 -12.416 1.00 94.25 111 PRO A N 1
ATOM 928 C CA . PRO A 1 111 ? -6.446 3.163 -11.297 1.00 94.25 111 PRO A CA 1
ATOM 929 C C . PRO A 1 111 ? -7.732 2.624 -10.650 1.00 94.25 111 PRO A C 1
ATOM 931 O O . PRO A 1 111 ? -7.956 2.816 -9.452 1.00 94.25 111 PRO A O 1
ATOM 934 N N . TRP A 1 112 ? -8.576 1.938 -11.428 1.00 95.50 112 TRP A N 1
ATOM 935 C CA . TRP A 1 112 ? -9.810 1.318 -10.946 1.00 95.50 112 TRP A CA 1
ATOM 936 C C . TRP A 1 112 ? -9.526 0.083 -10.096 1.00 95.50 112 TRP A C 1
ATOM 938 O O . TRP A 1 112 ? -10.060 -0.022 -8.990 1.00 95.50 112 TRP A O 1
ATOM 948 N N . ALA A 1 113 ? -8.637 -0.799 -10.564 1.00 96.12 113 ALA A N 1
ATOM 949 C CA . ALA A 1 113 ? -8.196 -1.954 -9.786 1.00 96.12 113 ALA A CA 1
ATOM 950 C C . ALA A 1 113 ? -7.525 -1.501 -8.484 1.00 96.12 113 ALA A C 1
ATOM 952 O O . ALA A 1 113 ? -7.857 -1.999 -7.411 1.00 96.12 113 ALA A O 1
ATOM 953 N N . TYR A 1 114 ? -6.673 -0.475 -8.552 1.00 95.81 114 TYR A N 1
ATOM 954 C CA . TYR A 1 114 ? -6.062 0.121 -7.368 1.00 95.81 114 TYR A CA 1
ATOM 955 C C . TYR A 1 114 ? -7.104 0.619 -6.360 1.00 95.81 114 TYR A C 1
ATOM 957 O O . TYR A 1 114 ? -7.014 0.330 -5.167 1.00 95.81 114 TYR A O 1
ATOM 965 N N . LYS A 1 115 ? -8.124 1.354 -6.826 1.00 95.44 115 LYS A N 1
ATOM 966 C CA . LYS A 1 115 ? -9.199 1.867 -5.966 1.00 95.44 115 LYS A CA 1
ATOM 967 C C . LYS A 1 115 ? -9.986 0.732 -5.307 1.00 95.44 115 LYS A C 1
ATOM 969 O O . LYS A 1 115 ? -10.314 0.849 -4.127 1.00 95.44 115 LYS A O 1
ATOM 974 N N . TYR A 1 116 ? -10.259 -0.341 -6.048 1.00 96.31 116 TYR A N 1
ATOM 975 C CA . TYR A 1 116 ? -10.925 -1.530 -5.525 1.00 96.31 116 TYR A CA 1
ATOM 976 C C . TYR A 1 116 ? -10.079 -2.217 -4.451 1.00 96.31 116 TYR A C 1
ATOM 978 O O . TYR A 1 116 ? -10.530 -2.358 -3.317 1.00 96.31 116 TYR A O 1
ATOM 986 N N . VAL A 1 117 ? -8.823 -2.554 -4.748 1.00 94.19 117 VAL A N 1
ATOM 987 C CA . VAL A 1 117 ? -7.932 -3.230 -3.792 1.00 94.19 117 VAL A CA 1
ATOM 988 C C . VAL A 1 117 ? -7.714 -2.373 -2.541 1.00 94.19 117 VAL A C 1
ATOM 990 O O . VAL A 1 117 ? -7.773 -2.882 -1.427 1.00 94.19 117 VAL A O 1
ATOM 993 N N . ARG A 1 118 ? -7.582 -1.049 -2.690 1.00 92.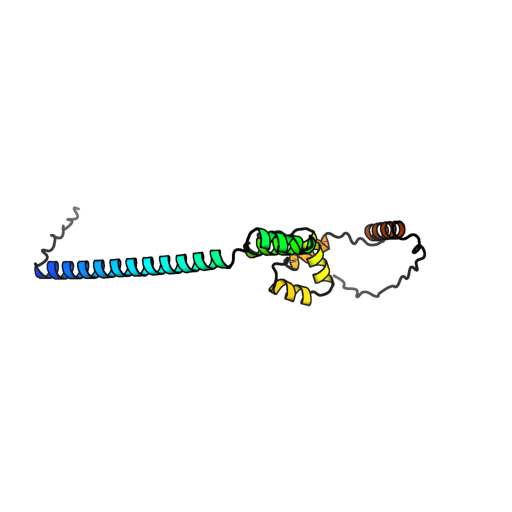88 118 ARG A N 1
ATOM 994 C CA . ARG A 1 118 ? -7.474 -0.107 -1.563 1.00 92.88 118 ARG A CA 1
ATOM 995 C C . ARG A 1 118 ? -8.714 -0.074 -0.659 1.00 92.88 118 ARG A C 1
ATOM 997 O O . ARG A 1 118 ? -8.612 0.359 0.486 1.00 92.88 118 ARG A O 1
ATOM 1004 N N . SER A 1 119 ? -9.885 -0.474 -1.154 1.00 92.12 119 SER A N 1
ATOM 1005 C CA . SER A 1 119 ? -11.078 -0.606 -0.305 1.00 92.12 119 SER A CA 1
ATOM 1006 C C . SER A 1 119 ? -11.005 -1.824 0.620 1.00 92.12 119 SER A C 1
ATOM 1008 O O . SER A 1 119 ? -11.626 -1.817 1.678 1.00 92.12 119 SER A O 1
ATOM 1010 N N . LEU A 1 120 ? -10.211 -2.830 0.243 1.00 91.31 120 LEU A N 1
ATOM 1011 C CA . LEU A 1 120 ? -10.032 -4.078 0.980 1.00 91.31 120 LEU A CA 1
ATOM 1012 C C . LEU A 1 120 ? -8.803 -4.031 1.892 1.00 91.31 120 LEU A C 1
ATOM 1014 O O . LEU A 1 120 ? -8.834 -4.555 3.002 1.00 91.31 120 LEU A O 1
ATOM 1018 N N . VAL A 1 121 ? -7.721 -3.398 1.430 1.00 90.62 121 VAL A N 1
ATOM 1019 C CA . VAL A 1 121 ? -6.436 -3.362 2.134 1.00 90.62 121 VAL A CA 1
ATOM 1020 C C . VAL A 1 121 ? -5.910 -1.934 2.325 1.00 90.62 121 VAL A C 1
ATOM 1022 O O . VAL A 1 121 ? -6.169 -1.063 1.490 1.00 90.62 121 VAL A O 1
ATOM 1025 N N . PRO A 1 122 ? -5.175 -1.639 3.420 1.00 90.62 122 PRO A N 1
ATOM 1026 C CA . PRO A 1 122 ? -4.619 -0.325 3.680 1.00 90.62 122 PRO A CA 1
ATOM 1027 C C . PRO A 1 122 ? -3.463 -0.068 2.710 1.00 90.62 122 PRO A C 1
ATOM 1029 O O . PRO A 1 122 ? -2.303 -0.288 3.030 1.00 90.62 122 PRO A O 1
ATOM 1032 N N . LEU A 1 123 ? -3.799 0.409 1.515 1.00 92.19 123 LEU A N 1
ATOM 1033 C CA . LEU A 1 123 ? -2.841 0.887 0.528 1.00 92.19 123 LEU A CA 1
ATOM 1034 C C . LEU A 1 123 ? -2.638 2.406 0.631 1.00 92.19 123 LEU A C 1
ATOM 1036 O O . LEU A 1 123 ? -3.524 3.133 1.115 1.00 92.19 123 LEU A O 1
ATOM 1040 N N . PRO A 1 124 ? -1.500 2.910 0.117 1.00 92.06 124 PRO A N 1
ATOM 1041 C CA . PRO A 1 124 ? -1.225 4.336 0.011 1.00 92.06 124 PRO A CA 1
ATOM 1042 C C . PRO A 1 124 ? -2.373 5.126 -0.638 1.00 92.06 124 PRO A C 1
ATOM 1044 O O . PRO A 1 124 ? -3.200 4.618 -1.400 1.00 92.06 124 PRO A O 1
ATOM 1047 N N . ASN A 1 125 ? -2.464 6.419 -0.342 1.00 91.00 125 ASN A N 1
ATOM 1048 C CA . ASN A 1 125 ? -3.400 7.277 -1.070 1.00 91.00 125 ASN A CA 1
ATOM 1049 C C . ASN A 1 125 ? -2.904 7.464 -2.524 1.00 91.00 125 ASN A C 1
ATOM 1051 O O . ASN A 1 125 ? -1.701 7.644 -2.706 1.00 91.00 125 ASN A O 1
ATOM 1055 N N . PRO A 1 126 ? -3.782 7.505 -3.545 1.00 90.56 126 PRO A N 1
ATOM 1056 C CA . PRO A 1 126 ? -3.386 7.829 -4.921 1.00 90.56 126 PRO A CA 1
ATOM 1057 C C . PRO A 1 126 ? -2.578 9.131 -5.085 1.00 90.56 126 PRO A C 1
ATOM 1059 O O . PRO A 1 126 ? -1.795 9.284 -6.016 1.00 90.56 126 PRO A O 1
ATOM 1062 N N . SER A 1 127 ? -2.753 10.109 -4.195 1.00 90.94 127 SER A N 1
ATOM 1063 C CA . SER A 1 127 ? -1.923 11.320 -4.201 1.00 90.94 127 SER A CA 1
ATOM 1064 C C . SER A 1 127 ? -0.483 11.049 -3.755 1.00 90.94 127 SER A C 1
ATOM 1066 O O . SER A 1 127 ? 0.435 11.688 -4.259 1.00 90.94 127 SER A O 1
ATOM 1068 N N . LEU A 1 128 ? -0.269 10.085 -2.851 1.00 89.94 128 LEU A N 1
ATOM 1069 C CA . LEU A 1 128 ? 1.072 9.623 -2.485 1.00 89.94 128 LEU A CA 1
ATOM 1070 C C . LEU A 1 128 ? 1.714 8.837 -3.627 1.00 89.94 128 LEU A C 1
ATOM 1072 O O . LEU A 1 128 ? 2.874 9.094 -3.925 1.00 89.94 128 LEU A O 1
ATOM 1076 N N . THR A 1 129 ? 0.970 7.953 -4.303 1.00 89.81 129 THR A N 1
ATOM 1077 C CA . THR A 1 129 ? 1.514 7.218 -5.458 1.00 89.81 129 THR A CA 1
ATOM 1078 C C . THR A 1 129 ? 1.940 8.179 -6.566 1.00 89.81 129 THR A C 1
ATOM 1080 O O . THR A 1 129 ? 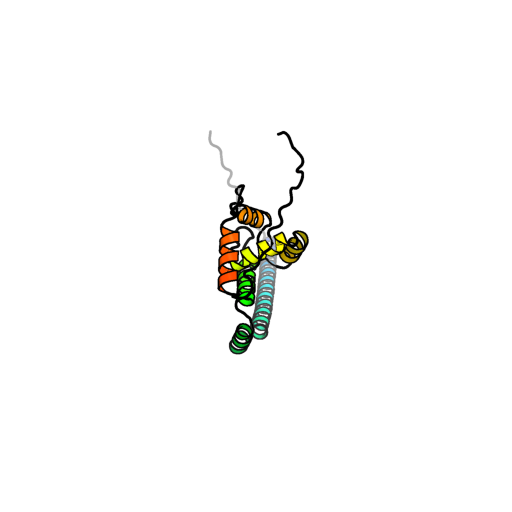3.051 8.057 -7.067 1.00 89.81 129 THR A O 1
ATOM 1083 N N . ARG A 1 130 ? 1.142 9.216 -6.860 1.00 90.19 130 ARG A N 1
ATOM 1084 C CA . ARG A 1 130 ? 1.539 10.290 -7.789 1.00 90.19 130 ARG A CA 1
ATOM 1085 C C . ARG A 1 130 ? 2.771 11.076 -7.339 1.00 90.19 130 ARG A C 1
ATOM 1087 O O . ARG A 1 130 ? 3.608 11.423 -8.162 1.00 90.19 130 ARG A O 1
ATOM 1094 N N . LYS A 1 131 ? 2.893 11.367 -6.042 1.00 90.94 131 LYS A N 1
ATOM 1095 C CA . LYS A 1 131 ? 4.072 12.057 -5.496 1.00 90.94 131 LYS A CA 1
ATOM 1096 C C . LYS A 1 131 ? 5.337 11.201 -5.605 1.00 90.94 131 LYS A C 1
ATOM 1098 O O . LYS A 1 131 ? 6.418 11.725 -5.845 1.00 90.94 131 LYS A O 1
ATOM 1103 N N . TRP A 1 132 ? 5.220 9.892 -5.409 1.00 90.69 132 TRP A N 1
ATOM 1104 C CA . TRP A 1 132 ? 6.345 8.981 -5.603 1.00 90.69 132 TRP A CA 1
ATOM 1105 C C . TRP A 1 132 ? 6.691 8.849 -7.083 1.00 90.69 132 TRP A C 1
ATOM 1107 O O . TRP A 1 132 ? 7.865 8.921 -7.426 1.00 90.69 132 TRP A O 1
ATOM 1117 N N . SER A 1 133 ? 5.691 8.782 -7.969 1.00 85.94 133 SER A N 1
ATOM 1118 C CA . SER A 1 133 ? 5.943 8.752 -9.410 1.00 85.94 133 SER A CA 1
ATOM 1119 C C . SER A 1 133 ? 6.533 10.062 -9.944 1.00 85.94 133 SER A C 1
ATOM 1121 O O . SER A 1 133 ? 7.278 10.042 -10.911 1.00 85.94 133 SER A O 1
ATOM 1123 N N . SER A 1 134 ? 6.264 11.213 -9.322 1.00 86.38 134 SER A N 1
ATOM 1124 C CA . SER A 1 134 ? 6.911 12.472 -9.721 1.00 86.38 134 SER A CA 1
ATOM 1125 C C . SER A 1 134 ? 8.387 12.557 -9.323 1.00 86.38 134 SER A C 1
ATOM 1127 O O . SER A 1 134 ? 9.060 13.503 -9.709 1.00 86.38 134 SER A O 1
ATOM 1129 N N . SER A 1 135 ? 8.888 11.617 -8.515 1.00 83.56 135 SER A N 1
ATOM 1130 C CA . SER A 1 135 ? 10.310 11.561 -8.169 1.00 83.56 135 SER A CA 1
ATOM 1131 C C . SER A 1 135 ? 11.173 11.007 -9.305 1.00 83.56 135 SER A C 1
ATOM 1133 O O . SER A 1 135 ? 12.394 11.149 -9.242 1.00 83.56 135 SER A O 1
ATOM 1135 N N . PHE A 1 136 ? 10.571 10.357 -10.307 1.00 80.31 136 PHE A N 1
ATOM 1136 C CA . PHE A 1 136 ? 11.295 9.883 -11.482 1.00 80.31 136 PHE A CA 1
ATOM 1137 C C . PHE A 1 136 ? 11.675 11.077 -12.357 1.00 80.31 136 PHE A C 1
ATOM 1139 O O . PHE A 1 136 ? 10.823 11.888 -12.725 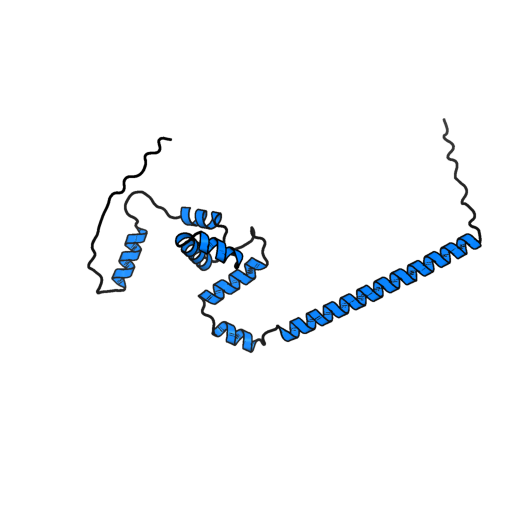1.00 80.31 136 PHE A O 1
ATOM 1146 N N . LYS A 1 137 ? 12.965 11.191 -12.677 1.00 81.19 137 LYS A N 1
ATOM 1147 C CA . LYS A 1 137 ? 13.453 12.187 -13.629 1.00 81.19 137 LYS A CA 1
ATOM 1148 C C . LYS A 1 137 ? 13.101 11.706 -15.033 1.00 81.19 137 LYS A C 1
ATOM 1150 O O . LYS A 1 137 ? 13.594 10.679 -15.481 1.00 81.19 137 LYS A O 1
ATOM 1155 N N . CYS A 1 138 ? 12.212 12.427 -15.703 1.00 81.56 138 CYS A N 1
ATOM 1156 C CA . CYS A 1 138 ? 11.853 12.183 -17.099 1.00 81.56 138 CYS A CA 1
ATOM 1157 C C . CYS A 1 138 ? 12.222 13.413 -17.923 1.00 81.56 138 CYS A C 1
ATOM 1159 O O . CYS A 1 138 ? 11.354 14.105 -18.458 1.00 81.56 138 CYS A O 1
ATOM 1161 N N . ASP A 1 139 ? 13.518 13.710 -17.952 1.00 87.06 139 ASP A N 1
ATOM 1162 C CA . ASP A 1 139 ? 14.062 14.797 -18.751 1.00 87.06 139 ASP A CA 1
ATOM 1163 C C . ASP A 1 139 ? 14.008 14.434 -20.248 1.00 87.06 139 ASP A C 1
ATOM 1165 O O . ASP A 1 139 ? 14.056 13.253 -20.609 1.00 87.06 139 ASP A O 1
ATOM 1169 N N . PRO A 1 140 ? 13.866 15.424 -21.147 1.00 88.62 140 PRO A N 1
ATOM 1170 C CA . PRO A 1 140 ? 13.859 15.162 -22.578 1.00 88.62 140 PRO A CA 1
ATOM 1171 C C . PRO A 1 140 ? 15.200 14.564 -23.020 1.00 88.62 140 PRO A C 1
ATOM 1173 O O . PRO A 1 140 ? 16.259 15.122 -22.742 1.00 88.62 140 PRO A O 1
ATOM 1176 N N . GLY A 1 141 ? 15.143 13.458 -23.761 1.00 89.31 141 GLY A N 1
ATOM 1177 C CA . GLY A 1 141 ? 16.321 12.763 -24.267 1.00 89.31 141 GLY A CA 1
ATOM 1178 C C . GLY A 1 141 ? 16.280 11.272 -23.963 1.00 89.31 141 GLY A C 1
ATOM 1179 O O . GLY A 1 141 ? 15.224 10.640 -24.019 1.00 89.31 141 GLY A O 1
ATOM 1180 N N . PHE A 1 142 ? 17.454 10.715 -23.685 1.00 87.19 142 PHE A N 1
ATOM 1181 C CA . PHE A 1 142 ? 17.637 9.311 -23.345 1.00 87.19 142 PHE A CA 1
ATOM 1182 C C . PHE A 1 142 ? 17.480 9.089 -21.837 1.00 87.19 142 PHE A C 1
ATOM 1184 O O . PHE A 1 142 ? 17.911 9.913 -21.038 1.00 87.19 142 PHE A O 1
ATOM 1191 N N . ILE A 1 143 ? 16.858 7.969 -21.461 1.00 89.81 143 ILE A N 1
ATOM 1192 C CA . ILE A 1 143 ? 16.650 7.583 -20.060 1.00 89.81 143 ILE A CA 1
ATOM 1193 C C . ILE A 1 143 ? 17.789 6.649 -19.648 1.00 89.81 143 ILE A C 1
ATOM 1195 O O . ILE A 1 143 ? 17.791 5.471 -20.015 1.00 89.81 143 ILE A O 1
ATOM 1199 N N . ASP A 1 144 ? 18.751 7.162 -18.886 1.00 89.94 144 ASP A N 1
ATOM 1200 C CA . ASP A 1 144 ? 19.954 6.425 -18.478 1.00 89.94 144 ASP A CA 1
ATOM 1201 C C . ASP A 1 144 ? 19.624 5.162 -17.666 1.00 89.94 144 ASP A C 1
ATOM 1203 O O . ASP A 1 144 ? 20.256 4.111 -17.827 1.00 89.94 144 ASP A O 1
ATOM 1207 N N . GLU A 1 145 ? 18.583 5.214 -16.831 1.00 89.88 145 GLU A N 1
ATOM 1208 C CA . GLU A 1 145 ? 18.119 4.076 -16.036 1.00 89.88 145 GLU A CA 1
ATOM 1209 C C . GLU A 1 145 ? 17.622 2.925 -16.923 1.00 89.88 145 GLU A C 1
ATOM 1211 O O . GLU A 1 145 ? 17.824 1.747 -16.601 1.00 89.88 145 GLU A O 1
ATOM 1216 N N . ALA A 1 146 ? 17.016 3.246 -18.070 1.00 89.75 146 ALA A N 1
ATOM 1217 C CA . ALA A 1 146 ? 16.558 2.247 -19.028 1.00 89.75 146 ALA A CA 1
ATOM 1218 C C . ALA A 1 146 ? 17.748 1.541 -19.693 1.00 89.75 146 ALA A C 1
ATOM 1220 O O . ALA A 1 146 ? 17.776 0.310 -19.751 1.00 89.75 146 ALA A O 1
ATOM 1221 N N . PHE A 1 147 ? 18.770 2.292 -20.120 1.00 90.25 147 PHE A N 1
ATOM 1222 C CA . PHE A 1 147 ? 19.999 1.719 -20.686 1.00 90.25 147 PHE A CA 1
ATOM 1223 C C . PHE A 1 147 ? 20.783 0.892 -19.665 1.00 90.25 147 PHE A C 1
ATOM 1225 O O . PHE A 1 147 ? 21.308 -0.172 -20.002 1.00 90.25 147 PHE A O 1
ATOM 1232 N N . THR A 1 148 ? 20.809 1.327 -18.406 1.00 93.31 148 THR A N 1
ATOM 1233 C CA . THR A 1 148 ? 21.418 0.571 -17.303 1.00 93.31 148 THR A CA 1
ATOM 1234 C C . THR A 1 148 ? 20.713 -0.773 -17.110 1.00 93.31 148 THR A C 1
ATOM 1236 O O . THR A 1 148 ? 21.365 -1.817 -17.052 1.00 93.31 148 THR A O 1
ATOM 1239 N N . SER A 1 149 ? 19.378 -0.768 -17.095 1.00 90.56 149 SER A N 1
ATOM 1240 C CA . SER A 1 149 ? 18.562 -1.981 -16.951 1.00 90.56 149 SER A CA 1
ATOM 1241 C C . SER A 1 149 ? 18.734 -2.940 -18.136 1.00 90.56 149 SER A C 1
ATOM 1243 O O . SER A 1 149 ? 18.865 -4.150 -17.951 1.00 90.56 149 SER A O 1
ATOM 1245 N N . LEU A 1 150 ? 18.791 -2.407 -19.363 1.00 90.50 150 LEU A N 1
ATOM 1246 C CA . LEU A 1 150 ? 19.083 -3.189 -20.569 1.00 90.50 150 LEU A CA 1
ATOM 1247 C C . LEU A 1 150 ? 20.472 -3.832 -20.498 1.00 90.50 150 LEU A C 1
ATOM 1249 O O . LEU A 1 150 ? 20.607 -5.025 -20.762 1.00 90.50 150 LEU A O 1
ATOM 1253 N N . SER A 1 151 ? 21.485 -3.072 -20.076 1.00 90.62 151 SER A N 1
ATOM 1254 C CA . SER A 1 151 ? 22.863 -3.560 -19.935 1.00 90.62 151 SER A CA 1
ATOM 1255 C C . SER A 1 151 ? 22.958 -4.714 -18.934 1.00 90.62 151 SER A C 1
ATOM 1257 O O . SER A 1 151 ? 23.602 -5.726 -19.209 1.00 90.62 151 SER A O 1
ATOM 1259 N N . GLN A 1 152 ? 22.266 -4.603 -17.794 1.00 91.75 152 GLN A N 1
ATOM 1260 C CA . GLN A 1 152 ? 22.185 -5.680 -16.803 1.00 91.75 152 GLN A CA 1
ATOM 1261 C C . GLN A 1 152 ? 21.504 -6.932 -17.362 1.00 91.75 152 GLN A C 1
ATOM 1263 O O . GLN A 1 152 ? 21.963 -8.044 -17.107 1.00 91.75 152 GLN A O 1
ATOM 1268 N N . LYS A 1 153 ? 20.436 -6.764 -18.148 1.00 89.44 153 LYS A N 1
ATOM 1269 C CA . LYS A 1 153 ? 19.719 -7.887 -18.755 1.00 89.44 153 LYS A CA 1
ATOM 1270 C C . LYS A 1 153 ? 20.588 -8.636 -19.767 1.00 89.44 153 LYS A C 1
ATOM 1272 O O . LYS A 1 153 ? 20.697 -9.854 -19.678 1.00 89.44 153 LYS A O 1
ATOM 1277 N N . VAL A 1 154 ? 21.283 -7.917 -20.651 1.00 89.62 154 VAL A N 1
ATOM 1278 C CA . VAL A 1 154 ? 22.221 -8.513 -21.622 1.00 89.62 154 VAL A CA 1
ATOM 1279 C C . VAL A 1 154 ? 23.381 -9.229 -20.921 1.00 89.62 154 VAL A C 1
ATOM 1281 O O . VAL A 1 154 ? 23.816 -10.282 -21.376 1.00 89.62 154 VAL A O 1
ATOM 1284 N N . ALA A 1 155 ? 23.860 -8.712 -19.785 1.00 88.12 155 ALA A N 1
ATOM 1285 C CA . ALA A 1 155 ? 24.894 -9.386 -18.999 1.00 88.12 155 ALA A CA 1
ATOM 1286 C C . ALA A 1 155 ? 24.426 -10.735 -18.413 1.00 88.12 155 ALA A C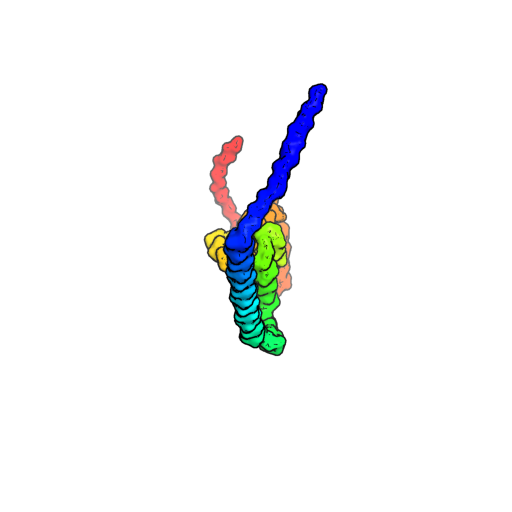 1
ATOM 1288 O O . ALA A 1 155 ? 25.243 -11.632 -18.214 1.00 88.12 155 ALA A O 1
ATOM 1289 N N . GLN A 1 156 ? 23.126 -10.890 -18.143 1.00 87.44 156 GLN A N 1
ATOM 1290 C CA . GLN A 1 156 ? 22.537 -12.132 -17.629 1.00 87.44 156 GLN A CA 1
ATOM 1291 C C . GLN A 1 156 ? 22.197 -13.132 -18.746 1.00 87.44 156 GLN A C 1
ATOM 1293 O O . GLN A 1 156 ? 22.266 -14.341 -18.525 1.00 87.44 156 GLN A O 1
ATOM 1298 N N . SER A 1 157 ? 21.850 -12.652 -19.944 1.00 82.06 157 SER A N 1
ATOM 1299 C CA . SER A 1 157 ? 21.480 -13.478 -21.098 1.00 82.06 157 SER A CA 1
ATOM 1300 C C . SER A 1 157 ? 22.461 -13.302 -22.263 1.00 82.06 157 SER A C 1
ATOM 1302 O O . SER A 1 157 ? 22.379 -12.340 -23.023 1.00 82.06 157 SER A O 1
ATOM 1304 N N . ASN A 1 158 ? 23.353 -14.276 -22.475 1.00 74.94 158 ASN A N 1
ATOM 1305 C CA . ASN A 1 158 ? 24.359 -14.213 -23.549 1.00 74.94 158 ASN A CA 1
ATOM 1306 C C . ASN A 1 158 ? 23.793 -14.286 -24.983 1.00 74.94 158 ASN A C 1
ATOM 1308 O O . ASN A 1 158 ? 24.519 -13.952 -25.921 1.00 74.94 158 ASN A O 1
ATOM 1312 N N . ASN A 1 159 ? 22.537 -14.711 -25.155 1.00 78.94 159 ASN A N 1
ATOM 1313 C CA . ASN A 1 159 ? 21.931 -14.967 -26.468 1.00 78.94 159 ASN A CA 1
ATOM 1314 C C . ASN A 1 159 ? 21.097 -13.798 -27.024 1.00 78.94 159 ASN A C 1
ATOM 1316 O O . ASN A 1 159 ? 20.798 -13.802 -28.213 1.00 78.94 159 ASN A O 1
ATOM 1320 N N . ASP A 1 160 ? 20.782 -12.779 -26.218 1.00 77.62 160 ASP A N 1
ATOM 1321 C CA . ASP A 1 160 ? 19.841 -11.709 -26.593 1.00 77.62 160 ASP A CA 1
ATOM 1322 C C . ASP A 1 160 ? 20.578 -10.382 -26.852 1.00 77.62 160 ASP A C 1
ATOM 1324 O O . ASP A 1 160 ? 20.348 -9.376 -26.179 1.00 77.62 160 ASP A O 1
ATOM 1328 N N . LYS A 1 161 ? 21.537 -10.388 -27.787 1.00 81.12 161 LYS A N 1
ATOM 1329 C CA . LYS A 1 161 ? 22.352 -9.198 -28.121 1.00 81.12 161 LYS A CA 1
ATOM 1330 C C . LYS A 1 161 ? 21.783 -8.366 -29.266 1.00 81.12 161 LYS A C 1
ATOM 1332 O O . LYS A 1 161 ? 22.092 -7.180 -29.362 1.00 81.12 161 LYS A O 1
ATOM 1337 N N . ASP A 1 162 ? 20.963 -8.979 -30.111 1.00 87.25 162 ASP A N 1
ATOM 1338 C CA . ASP A 1 162 ? 20.367 -8.315 -31.262 1.00 87.25 162 ASP A CA 1
ATOM 1339 C C . ASP A 1 162 ? 19.088 -7.582 -30.843 1.00 87.25 162 ASP A C 1
ATOM 1341 O O . ASP A 1 162 ? 18.208 -8.150 -30.194 1.00 87.25 162 ASP A O 1
ATOM 1345 N N . CYS A 1 163 ? 18.964 -6.309 -31.222 1.00 85.31 163 CYS A N 1
ATOM 1346 C CA . CYS A 1 163 ? 17.773 -5.509 -30.956 1.00 85.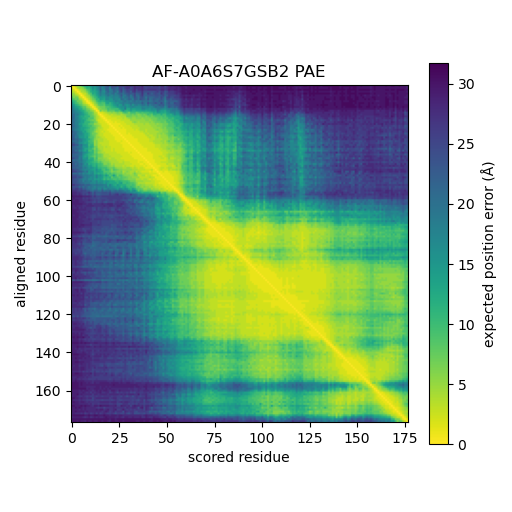31 163 CYS A CA 1
ATOM 1347 C C . CYS A 1 163 ? 17.385 -4.651 -32.166 1.00 85.31 163 CYS A C 1
ATOM 1349 O O . CYS A 1 163 ? 18.215 -4.283 -32.997 1.00 85.31 163 CYS A O 1
ATOM 1351 N N . CYS A 1 164 ? 16.096 -4.331 -32.265 1.00 92.06 164 CYS A N 1
ATOM 1352 C CA . CYS A 1 164 ? 15.564 -3.405 -33.257 1.00 92.06 164 CYS A CA 1
ATOM 1353 C C . CYS A 1 164 ? 15.085 -2.142 -32.538 1.00 92.06 164 CYS A C 1
ATOM 1355 O O . CYS A 1 164 ? 14.252 -2.224 -31.634 1.00 92.06 164 CYS A O 1
ATOM 1357 N N . LEU A 1 165 ? 15.610 -0.981 -32.934 1.00 91.38 165 LEU A N 1
ATOM 1358 C CA . LEU A 1 165 ? 15.152 0.315 -32.444 1.00 91.38 165 LEU A CA 1
ATOM 1359 C C . LEU A 1 165 ? 14.145 0.896 -33.438 1.00 91.38 165 LEU A C 1
ATOM 1361 O O . LEU A 1 165 ? 14.511 1.277 -34.548 1.00 91.38 165 LEU A O 1
ATOM 1365 N N . VAL A 1 166 ? 12.884 0.976 -33.022 1.00 93.62 166 VAL A N 1
ATOM 1366 C CA . VAL A 1 166 ? 11.809 1.608 -33.793 1.00 93.62 166 VAL A CA 1
ATOM 1367 C C . VAL A 1 166 ? 11.435 2.910 -33.102 1.00 93.62 166 VAL A C 1
ATOM 1369 O O . VAL A 1 166 ? 11.125 2.915 -31.912 1.00 93.62 166 VAL A O 1
ATOM 1372 N N . ILE A 1 167 ? 11.480 4.012 -33.846 1.00 92.38 167 ILE A N 1
ATOM 1373 C CA . ILE A 1 167 ? 11.135 5.346 -33.355 1.00 92.38 167 ILE A CA 1
ATOM 1374 C C . ILE A 1 167 ? 9.969 5.854 -34.192 1.00 92.38 167 ILE A C 1
ATOM 1376 O O . ILE A 1 167 ? 10.027 5.819 -35.419 1.00 92.38 167 ILE A O 1
ATOM 1380 N N . ASP A 1 168 ? 8.933 6.339 -33.518 1.00 94.75 168 ASP A N 1
ATOM 1381 C CA . ASP A 1 168 ? 7.774 6.973 -34.137 1.00 94.75 168 ASP A CA 1
ATOM 1382 C C . ASP A 1 168 ? 7.498 8.323 -33.461 1.00 94.75 168 ASP A C 1
ATOM 1384 O O . ASP A 1 168 ? 7.877 8.549 -32.307 1.00 94.75 168 ASP A O 1
ATOM 1388 N N . ALA A 1 169 ? 6.854 9.235 -34.185 1.00 92.88 169 ALA A N 1
ATOM 1389 C CA . ALA A 1 169 ? 6.509 10.564 -33.706 1.00 92.88 169 ALA A CA 1
ATOM 1390 C C . ALA A 1 169 ? 4.990 10.709 -33.569 1.00 92.88 169 ALA A C 1
ATOM 1392 O O . ALA A 1 169 ? 4.233 10.503 -34.513 1.00 92.88 169 ALA A O 1
ATOM 1393 N N . MET A 1 170 ? 4.534 11.156 -32.398 1.00 93.12 170 MET A N 1
ATOM 1394 C CA . MET A 1 170 ? 3.121 11.449 -32.148 1.00 93.12 170 MET A CA 1
ATOM 1395 C C . MET A 1 170 ? 2.851 12.954 -32.188 1.00 93.12 170 MET A C 1
ATOM 1397 O O . MET A 1 170 ? 3.538 13.744 -31.540 1.00 93.12 170 MET A O 1
ATOM 1401 N N . SER A 1 171 ? 1.791 13.366 -32.889 1.00 93.50 171 SER A N 1
ATOM 1402 C CA . SER A 1 171 ? 1.314 14.750 -32.831 1.00 93.50 171 SER A CA 1
ATOM 1403 C C . SER A 1 171 ? 0.658 15.034 -31.475 1.00 93.50 171 SER A C 1
ATOM 1405 O O . SER A 1 171 ? -0.356 14.421 -31.134 1.00 93.50 171 SER A O 1
ATOM 1407 N N . ILE A 1 172 ? 1.192 15.991 -30.716 1.00 92.81 172 ILE A N 1
ATOM 1408 C CA . ILE A 1 172 ? 0.621 16.436 -29.437 1.00 92.81 172 ILE A CA 1
ATOM 1409 C C . ILE A 1 172 ? -0.172 17.728 -29.662 1.00 92.81 172 ILE A C 1
ATOM 1411 O O . ILE A 1 172 ? 0.240 18.608 -30.421 1.00 92.81 172 ILE A O 1
ATOM 1415 N N . ARG A 1 173 ? -1.329 17.855 -29.000 1.00 94.06 173 ARG A N 1
ATOM 1416 C CA . ARG A 1 173 ? -2.143 19.077 -29.056 1.00 94.06 173 ARG A CA 1
ATOM 1417 C C . ARG A 1 173 ? -1.359 20.243 -28.459 1.00 94.06 173 ARG A C 1
ATOM 1419 O O . ARG A 1 173 ? -0.913 20.171 -27.318 1.00 94.06 173 ARG A O 1
ATOM 1426 N N . LYS A 1 174 ? -1.232 21.334 -29.214 1.00 91.00 174 LYS A N 1
ATOM 1427 C CA . LYS A 1 174 ? -0.675 22.583 -28.691 1.00 91.00 174 LYS A CA 1
ATOM 1428 C C . LYS A 1 174 ? -1.720 23.238 -27.797 1.00 91.00 174 LYS A C 1
ATOM 1430 O O . LYS A 1 174 ? -2.795 23.593 -28.273 1.00 91.00 174 LYS A O 1
ATOM 1435 N N . GLN A 1 175 ? -1.400 23.389 -26.520 1.00 84.81 175 GLN A N 1
ATOM 1436 C CA . GLN A 1 175 ? -2.178 24.197 -25.594 1.00 84.81 175 GLN A CA 1
ATOM 1437 C C . GLN A 1 175 ? -1.342 25.439 -25.289 1.00 84.81 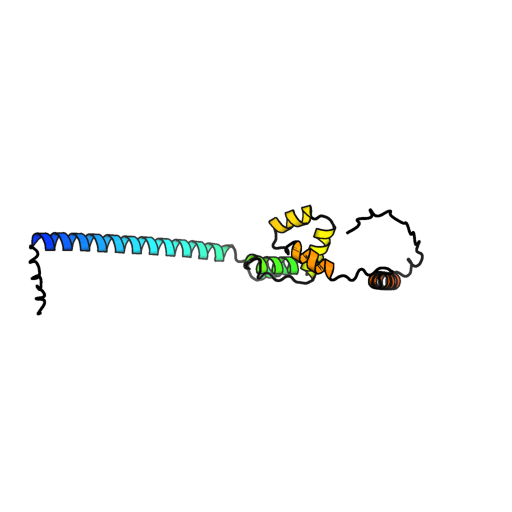175 GLN A C 1
ATOM 1439 O O . GLN A 1 175 ? -0.347 25.359 -24.576 1.00 84.81 175 GLN A O 1
ATOM 1444 N N . THR A 1 176 ? -1.681 26.563 -25.918 1.00 76.31 176 THR A N 1
ATOM 1445 C CA . THR A 1 176 ? -1.128 27.872 -25.549 1.00 76.31 176 THR A CA 1
ATOM 1446 C C . THR A 1 176 ? -1.635 28.215 -24.155 1.00 76.31 176 THR A C 1
ATOM 1448 O O . THR A 1 176 ? -2.849 28.288 -23.953 1.00 76.31 176 THR A O 1
ATOM 1451 N N . ILE A 1 177 ? -0.703 28.332 -23.210 1.00 55.00 177 ILE A N 1
ATOM 1452 C CA . ILE A 1 177 ? -0.933 28.892 -21.874 1.00 55.00 177 ILE A CA 1
ATOM 1453 C C . ILE A 1 177 ? -1.012 30.410 -22.005 1.00 55.00 177 ILE A C 1
ATOM 1455 O O . ILE A 1 177 ? -0.184 30.956 -22.771 1.00 55.00 177 ILE A O 1
#

Mean predicted aligned error: 14.57 Å

Organism: Paramuricea clavata (NCBI:txid317549)

Sequence (177 aa):
MMLQFQKKRPRCVSSDERDELHTKLQQKIRTLQQKLRRTKTKMNTMHDVIQFLEEKLVLNPKESEALLSTLNNTQLIFLYNFQDNIKSAPSARRYSDEIKEFALTLYFYSPWAYKYVRSLVPLPNPSLTRKWSSSFKCDPGFIDEAFTSLSQKVAQSNNDKDCCLVIDAMSIRKQTI